Protein AF-A0A139Y5Q9-F1 (afdb_monomer)

Radius of gyration: 23.61 Å; Cα contacts (8 Å, |Δi|>4): 437; chains: 1; bounding box: 51×37×81 Å

Solvent-accessible surface area (backbone atoms only — not comparable to full-atom values): 18129 Å² total; per-residue (Å²): 134,84,66,43,68,59,73,48,69,38,51,75,68,37,42,51,51,39,52,49,33,35,55,44,42,76,74,50,91,56,62,68,46,56,50,72,44,36,70,35,77,75,49,40,29,77,85,73,24,42,32,35,40,36,43,50,42,79,52,89,61,48,69,70,59,48,51,52,50,47,18,45,47,51,35,60,50,55,77,38,37,92,43,50,26,32,41,33,42,38,35,37,91,53,80,44,63,74,80,42,47,66,56,56,49,50,54,60,58,28,44,48,40,58,41,60,66,19,50,62,38,37,36,34,34,63,67,45,74,68,57,48,50,49,57,54,66,54,45,65,54,43,23,75,75,54,57,72,24,56,40,83,42,93,51,71,66,65,58,37,70,41,39,74,52,58,54,68,66,50,43,26,68,43,53,55,33,53,53,32,52,51,34,35,74,78,39,71,89,72,36,72,42,61,59,45,46,53,62,61,58,47,40,61,45,28,39,14,69,50,46,80,90,45,68,38,41,40,54,69,61,51,49,51,51,55,55,50,65,29,80,86,44,58,72,42,80,63,54,92,74,48,73,48,57,69,68,55,34,53,52,52,49,50,27,56,42,58,44,45,78,78,55,80,72,80,50,56,32,28,48,48,44,50,59,50,36,54,51,74,43,29,89,55,51,87,69,41,86,60,41,63,60,56,58,50,58,53,48,71,87,47,101,65,60,58,67,66,63,50,50,51,51,51,51,54,47,50,70,72,44,49,77,29,46,42,59,70,72,106

Secondary structure (DSSP, 8-state):
-----TTSPPPHHHHHHHHHHHHHHTTS--HHHHHHTSEEEEEEBTTS-EEEEEEGGG----HHHHHHHHHHHHHHHHTTTTS-EEEEEE-TT---TTTTHHHHHHHHHHS-HHHHHHEEEEEEES--HHHHHHHHHGGGTS-HHHHTTEEE-S-HHHHHTTBSS-HHHHHTTS-HHHHHHHHHHHSTT-S--SSSS-HHHHHHHS--SSSTT-SSS-HHHHHHHHHHHSHHHHTSTTGGG----HHHHHHHHHHHHHT-TT-----HHHHHHHHHHHHHT-SS-TT-TTHHHHHHHHHTT-SS--HHHHHHHHHHHHHHS-HHHHHHH-

Foldseek 3Di:
DDADPLLPFFPPVLLVVLVVLLVVLVVDDPVLCLLQCQKDWLAAFPVRATEIEGEQLLDPLPPVSVSSVLSVVSNVLVVQLPAAHEYEYLCQPPDNLLVCLVVVLSSSSSDGSSSVVSYQAYEYAPDDPVNVVSVVVSVSHPDPVHVVRYHYDPAPVVVLNGHPDHSQSSQQRDALLSQQSRCCVVPNPPGDFLFQDDQQVVLSGYHQCSDPPTHRGDSVLVVLVCLCPDPVNVPDPPQLVAADDPVLLCQQRVCRRNVNSPRDSPPSRNSNVVNVSSQVSYPAGLLGPCLVVQVVVQVVPDPDGDPVSVVVSVVVSLVPHDPNSVSSVD

Nearest PDB structures (foldseek):
  2e2x-assembly1_A  TM=7.747E-01  e=1.352E-04  Homo sapiens
  3p7z-assembly1_B  TM=7.089E-01  e=4.016E-05  Homo sapiens
  2d4q-assembly1_B  TM=7.597E-01  e=2.984E-04  Homo sapiens
  7pgu-assembly1_N  TM=7.139E-01  e=4.799E-04  Homo sapiens
  8e20-assembly1_B  TM=7.847E-01  e=1.379E-03  Homo sapiens

Organism: NCBI:txid1074872

pLDDT: mean 89.77, std 8.18, range [41.34, 98.0]

InterPro domains:
  IPR000198 Rho GTPase-activating protein domain [PS50238] (197-330)
  IPR001251 CRAL-TRIO lipid binding domain [PF13716] (49-183)
  IPR008936 Rho GTPase activation protein [G3DSA:1.10.555.10] (190-330)
  IPR008936 Rho GTPase activation protein [SSF48350] (196-324)
  IPR036865 CRAL-TRIO lipid binding domain superfamily [G3DSA:3.40.525.10] (27-166)
  IPR036865 CRAL-TRIO lipid binding domain superfamily [SSF52087] (84-160)

Structure (mmCIF, N/CA/C/O backbone):
data_AF-A0A139Y5Q9-F1
#
_entry.id   AF-A0A139Y5Q9-F1
#
loop_
_atom_site.group_PDB
_atom_site.id
_atom_site.type_symbol
_atom_site.label_atom_id
_atom_site.label_alt_id
_atom_site.label_comp_id
_atom_site.label_asym_id
_atom_site.label_entity_id
_atom_site.label_seq_id
_atom_site.pdbx_PDB_ins_code
_atom_site.Cartn_x
_atom_site.Cartn_y
_atom_site.Cartn_z
_atom_site.occupancy
_atom_site.B_iso_or_equiv
_atom_site.auth_seq_id
_atom_site.auth_comp_id
_atom_site.auth_asym_id
_atom_site.auth_atom_id
_atom_site.pdbx_PDB_model_num
ATOM 1 N N . MET A 1 1 ? -8.839 10.876 37.723 1.00 43.31 1 MET A N 1
ATOM 2 C CA . MET A 1 1 ? -9.521 11.344 36.499 1.00 43.31 1 MET A CA 1
ATOM 3 C C . MET A 1 1 ? -10.704 10.423 36.273 1.00 43.31 1 MET A C 1
ATOM 5 O O . MET A 1 1 ? -10.523 9.221 36.390 1.00 43.31 1 MET A O 1
ATOM 9 N N . SER A 1 2 ? -11.902 10.974 36.080 1.00 41.34 2 SER A N 1
ATOM 10 C CA . SER A 1 2 ? -13.097 10.194 35.740 1.00 41.34 2 SER A CA 1
ATOM 11 C C . SER A 1 2 ? -12.992 9.809 34.269 1.00 41.34 2 SER A C 1
ATOM 13 O O . SER A 1 2 ? -12.971 10.708 33.433 1.00 41.34 2 SER A O 1
ATOM 15 N N . TYR A 1 3 ? -12.880 8.521 33.952 1.00 48.75 3 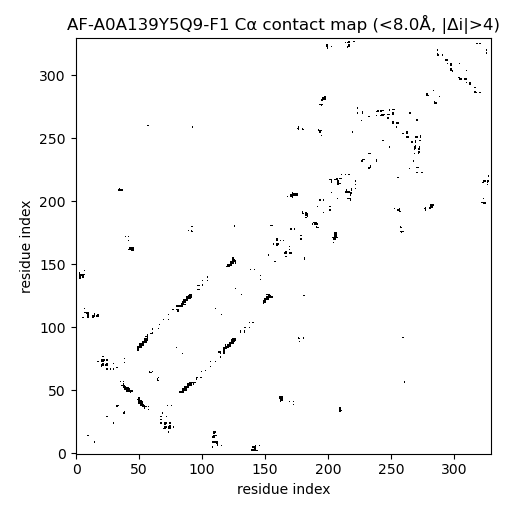TYR A N 1
ATOM 16 C CA . TYR A 1 3 ? -13.011 8.054 32.571 1.00 48.75 3 TYR A CA 1
ATOM 17 C C . TYR A 1 3 ? -14.452 8.317 32.108 1.00 48.75 3 TYR A C 1
ATOM 19 O O . TYR A 1 3 ? -15.387 8.078 32.875 1.00 48.75 3 TYR A O 1
ATOM 27 N N . MET A 1 4 ? -14.649 8.836 30.892 1.00 55.31 4 MET A N 1
ATOM 28 C CA . MET A 1 4 ? -15.962 8.733 30.243 1.00 55.31 4 MET A CA 1
ATOM 29 C C . MET A 1 4 ? -16.227 7.245 30.004 1.00 55.31 4 MET A C 1
ATOM 31 O O . MET A 1 4 ? -15.353 6.554 29.474 1.00 55.31 4 MET A O 1
ATOM 35 N N . ASP A 1 5 ? -17.400 6.738 30.389 1.00 63.19 5 ASP A N 1
ATOM 36 C CA . ASP A 1 5 ? -17.800 5.373 30.039 1.00 63.19 5 ASP A CA 1
ATOM 37 C C . ASP A 1 5 ? -18.181 5.337 28.554 1.00 63.19 5 ASP A C 1
ATOM 39 O O . ASP A 1 5 ? -19.343 5.307 28.177 1.00 63.19 5 ASP A O 1
ATOM 43 N N . SER A 1 6 ? -17.186 5.421 27.671 1.00 61.28 6 SER A N 1
ATOM 44 C CA . SER A 1 6 ? -17.397 5.438 26.219 1.00 61.28 6 SER A CA 1
ATOM 45 C C . SER A 1 6 ? -17.849 4.095 25.643 1.00 61.28 6 SER A C 1
ATOM 47 O O . SER A 1 6 ? -18.077 4.002 24.432 1.00 61.28 6 SER A O 1
ATOM 49 N N . ASP A 1 7 ? -17.998 3.076 26.496 1.00 64.56 7 ASP A N 1
ATOM 50 C CA . ASP A 1 7 ? -18.698 1.832 26.181 1.00 64.56 7 ASP A CA 1
ATOM 51 C C . ASP A 1 7 ? -20.226 1.972 26.350 1.00 64.56 7 ASP A C 1
ATOM 53 O O . ASP A 1 7 ? -20.958 1.084 25.894 1.00 64.56 7 ASP A O 1
ATOM 57 N N . GLU A 1 8 ? -20.718 3.062 26.963 1.00 72.75 8 GLU A N 1
ATOM 58 C CA . GLU A 1 8 ? -22.132 3.442 26.904 1.00 72.75 8 GLU A CA 1
ATOM 59 C C . GLU A 1 8 ? -22.569 3.651 25.450 1.00 72.75 8 GLU A C 1
ATOM 61 O O . GLU A 1 8 ? -21.775 3.964 24.551 1.00 72.75 8 GLU A O 1
ATOM 66 N N . GLU A 1 9 ? -23.860 3.423 25.209 1.00 79.88 9 GLU A N 1
ATOM 67 C CA . GLU A 1 9 ? -24.441 3.650 23.894 1.00 79.88 9 GLU A CA 1
ATOM 68 C C . GLU A 1 9 ? -24.220 5.108 23.487 1.00 79.88 9 GLU A C 1
ATOM 70 O O . GLU A 1 9 ? -24.418 6.027 24.287 1.00 79.88 9 GLU A O 1
ATOM 75 N N . ALA A 1 10 ? -23.795 5.318 22.241 1.00 80.31 10 ALA A N 1
ATOM 76 C CA . ALA A 1 10 ? -23.642 6.666 21.722 1.00 80.31 10 ALA A CA 1
ATOM 77 C C . ALA A 1 10 ? -24.991 7.406 21.810 1.00 80.31 10 ALA A C 1
ATOM 79 O O . ALA A 1 10 ? -26.058 6.797 21.690 1.00 80.31 10 ALA A O 1
ATOM 80 N N . SER A 1 11 ? -24.957 8.724 22.038 1.00 85.25 11 SER A N 1
ATOM 81 C CA . SER A 1 11 ? -26.185 9.516 22.124 1.00 85.25 11 SER A CA 1
ATOM 82 C C . SER A 1 11 ? -27.009 9.372 20.837 1.00 85.25 11 SER A C 1
ATOM 84 O O . SER A 1 11 ? -26.436 9.119 19.771 1.00 85.25 11 SER A O 1
ATOM 86 N N . PRO A 1 12 ? -28.340 9.559 20.890 1.00 87.00 12 PRO A N 1
ATOM 87 C CA . PRO A 1 12 ? -29.180 9.483 19.698 1.00 87.00 12 PRO A CA 1
ATOM 88 C C . PRO A 1 12 ? -28.676 10.376 18.556 1.00 87.00 12 PRO A C 1
ATOM 90 O O . PRO A 1 12 ? -28.701 9.966 17.397 1.00 87.00 12 PRO A O 1
ATOM 93 N N . GLU A 1 13 ? -28.153 11.563 18.877 1.00 88.50 13 GLU A N 1
ATOM 94 C CA . GLU A 1 13 ? -27.558 12.474 17.898 1.00 88.50 13 GLU A CA 1
ATOM 95 C C . GLU A 1 13 ? -26.283 11.894 17.272 1.00 88.50 13 GLU A C 1
ATOM 97 O O . GLU A 1 13 ? -26.118 11.958 16.054 1.00 88.50 13 GLU A O 1
ATOM 102 N N . MET A 1 14 ? -25.396 11.293 18.074 1.00 87.94 14 MET A N 1
ATOM 103 C CA . MET A 1 14 ? -24.167 10.660 17.580 1.00 87.94 14 MET A CA 1
ATOM 104 C C . MET A 1 14 ? -24.462 9.420 16.729 1.00 87.94 14 MET A C 1
ATOM 106 O O . MET A 1 14 ? -23.829 9.231 15.694 1.00 87.94 14 MET A O 1
ATOM 110 N N . LEU A 1 15 ? -25.458 8.613 17.103 1.00 88.88 15 LEU A N 1
ATOM 111 C CA . LEU A 1 15 ? -25.911 7.476 16.294 1.00 88.88 15 LEU A CA 1
ATOM 112 C C . LEU A 1 15 ? -26.520 7.929 14.965 1.00 88.88 15 LEU A C 1
ATOM 114 O O . LEU A 1 15 ? -26.279 7.310 13.929 1.00 88.88 15 LEU A O 1
ATOM 118 N N . GLN A 1 16 ? -27.275 9.030 14.969 1.00 90.44 16 GLN A N 1
ATOM 119 C CA . GLN A 1 16 ? -27.801 9.618 13.741 1.00 90.44 16 GLN A CA 1
ATOM 120 C C . GLN A 1 16 ? -26.671 10.137 12.840 1.00 90.44 16 GLN A C 1
ATOM 122 O O . GLN A 1 16 ? -26.716 9.938 11.626 1.00 90.44 16 GLN A O 1
ATOM 127 N N . GLN A 1 17 ? -25.647 10.773 13.416 1.00 89.69 17 GLN A N 1
ATOM 128 C CA . GLN A 1 17 ? -24.451 11.198 12.681 1.00 89.69 17 GLN A CA 1
ATOM 129 C C . GLN A 1 17 ? -23.679 10.005 12.112 1.00 89.69 17 GLN A C 1
ATOM 131 O O . GLN A 1 17 ? -23.302 10.038 10.943 1.00 89.69 17 GLN A O 1
ATOM 136 N N . TYR A 1 18 ? -23.510 8.937 12.892 1.00 93.06 18 TYR A N 1
ATOM 137 C CA . TYR A 1 18 ? -22.888 7.692 12.450 1.00 93.06 18 TYR A CA 1
ATOM 138 C C . TYR A 1 18 ? -23.633 7.071 11.263 1.00 93.06 18 TYR A C 1
ATOM 140 O O . TYR A 1 18 ? -23.026 6.807 10.228 1.00 93.06 18 TYR A O 1
ATOM 148 N N . MET A 1 19 ? -24.955 6.904 11.363 1.00 94.12 19 MET A N 1
ATOM 149 C CA . MET A 1 19 ? -25.778 6.394 10.259 1.00 94.12 19 MET A CA 1
ATOM 150 C C . MET A 1 19 ? -25.683 7.281 9.020 1.00 94.12 19 MET A C 1
ATOM 152 O O . MET A 1 19 ? -25.500 6.779 7.914 1.00 94.12 19 MET A O 1
ATOM 156 N N . LYS A 1 20 ? -25.719 8.605 9.198 1.00 93.12 20 LYS A N 1
ATOM 157 C CA . LYS A 1 20 ? -25.534 9.551 8.096 1.00 93.12 20 LYS A CA 1
ATOM 158 C C . LYS A 1 20 ? -24.166 9.383 7.430 1.00 93.12 20 LYS A C 1
ATOM 160 O O . LYS A 1 20 ? -24.108 9.402 6.207 1.00 93.12 20 LYS A O 1
ATOM 165 N N . ALA A 1 21 ? -23.089 9.208 8.194 1.00 91.94 21 ALA A N 1
ATOM 166 C CA . ALA A 1 21 ? -21.749 8.971 7.654 1.00 91.94 21 ALA A CA 1
ATOM 167 C C . ALA A 1 21 ? -21.677 7.660 6.852 1.00 91.94 21 ALA A C 1
ATOM 169 O O . ALA A 1 21 ? -21.138 7.642 5.746 1.00 91.94 21 ALA A O 1
ATOM 170 N N . VAL A 1 22 ? -22.286 6.582 7.359 1.00 94.31 22 VAL A N 1
ATOM 171 C CA . VAL A 1 22 ? -22.382 5.294 6.648 1.00 94.31 22 VAL A CA 1
ATOM 172 C C . VAL A 1 22 ? -23.173 5.436 5.341 1.00 94.31 22 VAL A C 1
ATOM 174 O O . VAL A 1 22 ? -22.767 4.894 4.315 1.00 94.31 22 VAL A O 1
ATOM 177 N N . GLU A 1 23 ? -24.275 6.190 5.339 1.00 94.00 23 GLU A N 1
ATOM 178 C CA . GLU A 1 23 ? -25.046 6.481 4.124 1.00 94.00 23 GLU A CA 1
ATOM 179 C C . GLU A 1 23 ? -24.293 7.385 3.138 1.00 94.00 23 GLU A C 1
ATOM 181 O O . GLU A 1 23 ? -24.424 7.211 1.925 1.00 94.00 23 GLU A O 1
ATOM 186 N N . MET A 1 24 ? -23.522 8.361 3.629 1.00 92.62 24 MET A N 1
ATOM 187 C CA . MET A 1 24 ? -22.692 9.225 2.782 1.00 92.62 24 MET A CA 1
ATOM 188 C C . MET A 1 24 ? -21.622 8.414 2.063 1.00 92.62 24 MET A C 1
ATOM 190 O O . MET A 1 24 ? -21.448 8.591 0.860 1.00 92.62 24 MET A O 1
ATOM 194 N N . ALA A 1 25 ? -21.008 7.443 2.741 1.00 92.50 25 ALA A N 1
ATOM 195 C CA . ALA A 1 25 ? -20.020 6.570 2.120 1.00 92.50 25 ALA A CA 1
ATOM 196 C C . ALA A 1 25 ? -20.566 5.763 0.925 1.00 92.50 25 ALA A C 1
ATOM 198 O O . ALA A 1 25 ? -19.806 5.360 0.054 1.00 92.50 25 ALA A O 1
ATOM 199 N N . GLN A 1 26 ? -21.881 5.528 0.856 1.00 89.19 26 GLN A N 1
ATOM 200 C CA . GLN A 1 26 ? -22.516 4.855 -0.286 1.00 89.19 26 GLN A CA 1
ATOM 201 C C . GLN A 1 26 ? -22.776 5.792 -1.475 1.00 89.19 26 GLN A C 1
ATOM 203 O O . GLN A 1 26 ? -23.057 5.324 -2.577 1.00 89.19 26 GLN A O 1
ATOM 208 N N . LYS A 1 27 ? -22.752 7.108 -1.245 1.00 90.06 27 LYS A N 1
ATOM 209 C CA . LYS A 1 27 ? -23.039 8.150 -2.243 1.00 90.06 27 LYS A CA 1
ATOM 210 C C . LYS A 1 27 ? -21.769 8.815 -2.767 1.00 90.06 27 LYS A C 1
ATOM 212 O O . LYS A 1 27 ? -21.780 9.338 -3.878 1.00 90.06 27 LYS A O 1
ATOM 217 N N . GLU A 1 28 ? -20.723 8.847 -1.951 1.00 91.69 28 GLU A N 1
ATOM 218 C CA . GLU A 1 28 ? -19.423 9.413 -2.290 1.00 91.69 28 GLU A CA 1
ATOM 219 C C . GLU A 1 28 ? -18.644 8.493 -3.237 1.00 91.69 28 GLU A C 1
ATOM 221 O O . GLU A 1 28 ? -18.742 7.268 -3.172 1.00 91.69 28 GLU A O 1
ATOM 226 N N . ASP A 1 29 ? -17.838 9.094 -4.113 1.00 91.25 29 ASP A N 1
ATOM 227 C CA . ASP A 1 29 ? -16.825 8.348 -4.854 1.00 91.25 29 ASP A CA 1
ATOM 228 C C . ASP A 1 29 ? -15.626 8.091 -3.934 1.00 91.25 29 ASP A C 1
ATOM 230 O O . ASP A 1 29 ? -14.870 9.005 -3.599 1.00 91.25 29 ASP A O 1
ATOM 234 N N . LEU A 1 30 ? -15.490 6.836 -3.507 1.00 91.81 30 LEU A N 1
ATOM 235 C CA . LEU A 1 30 ? -14.432 6.356 -2.616 1.00 91.81 30 LEU A CA 1
ATOM 236 C C . LEU A 1 30 ? -13.479 5.389 -3.334 1.00 91.81 30 LEU A C 1
ATOM 238 O O . LEU A 1 30 ? -12.681 4.705 -2.692 1.00 91.81 30 LEU A O 1
ATOM 242 N N . SER A 1 31 ? -13.540 5.345 -4.671 1.00 89.81 31 SER A N 1
ATOM 243 C CA . SER A 1 31 ? -12.739 4.438 -5.499 1.00 89.81 31 SER A CA 1
ATOM 244 C C . SER A 1 31 ? -11.235 4.625 -5.302 1.00 89.81 31 SER A C 1
ATOM 246 O O . SER A 1 31 ? -10.489 3.651 -5.361 1.00 89.81 31 SER A O 1
ATOM 248 N N . ALA A 1 32 ? -10.785 5.843 -4.988 1.00 90.12 32 ALA A N 1
ATOM 249 C CA . ALA A 1 32 ? -9.390 6.123 -4.659 1.00 90.12 32 ALA A CA 1
ATOM 250 C C . ALA A 1 32 ? -8.916 5.346 -3.417 1.00 90.12 32 ALA A C 1
ATOM 252 O O . ALA A 1 32 ? -7.822 4.785 -3.432 1.00 90.12 32 ALA A O 1
ATOM 253 N N . PHE A 1 33 ? -9.747 5.245 -2.372 1.00 93.56 33 PHE A N 1
ATOM 254 C CA . PHE A 1 33 ? -9.416 4.492 -1.159 1.00 93.56 33 PHE A CA 1
ATOM 255 C C . PHE A 1 33 ? -9.397 2.983 -1.401 1.00 93.56 33 PHE A C 1
ATOM 257 O O . PHE A 1 33 ? -8.545 2.288 -0.845 1.00 93.56 33 PHE A O 1
ATOM 264 N N . ASP A 1 34 ? -10.291 2.476 -2.253 1.00 90.12 34 ASP A N 1
ATOM 265 C CA . ASP A 1 34 ? -10.252 1.076 -2.680 1.00 90.12 34 ASP A CA 1
ATOM 266 C C . ASP A 1 34 ? -9.004 0.795 -3.545 1.00 90.12 34 ASP A C 1
ATOM 268 O O . ASP A 1 34 ? -8.325 -0.203 -3.308 1.00 90.12 34 ASP A O 1
ATOM 272 N N . ARG A 1 35 ? -8.644 1.700 -4.473 1.00 87.88 35 ARG A N 1
ATOM 273 C CA . ARG A 1 35 ? -7.472 1.586 -5.372 1.00 87.88 35 ARG A CA 1
ATOM 274 C C . ARG A 1 35 ? -6.146 1.519 -4.622 1.00 87.88 35 ARG A C 1
ATOM 276 O O . ARG A 1 35 ? -5.255 0.800 -5.052 1.00 87.88 35 ARG A O 1
ATOM 283 N N . VAL A 1 36 ? -5.995 2.258 -3.525 1.00 88.75 36 VAL A N 1
ATOM 284 C CA . VAL A 1 36 ? -4.779 2.196 -2.688 1.00 88.75 36 VAL A CA 1
ATOM 285 C C . VAL A 1 36 ? -4.865 1.114 -1.609 1.00 88.75 36 VAL A C 1
ATOM 287 O O . VAL A 1 36 ? -3.880 0.818 -0.939 1.00 88.75 36 VAL A O 1
ATOM 290 N N . GLY A 1 37 ? -6.040 0.507 -1.423 1.00 91.25 37 GLY A N 1
ATOM 291 C CA . GLY A 1 37 ? -6.280 -0.447 -0.350 1.00 91.25 37 GLY A CA 1
ATOM 292 C C . GLY A 1 37 ? -6.155 0.192 1.034 1.00 91.25 37 GLY A C 1
ATOM 293 O O . GLY A 1 37 ? -5.502 -0.377 1.905 1.00 91.25 37 GLY A O 1
ATOM 294 N N . LEU A 1 38 ? -6.778 1.358 1.250 1.00 94.31 38 LEU A N 1
ATOM 295 C CA . LEU A 1 38 ? -6.743 2.076 2.533 1.00 94.31 38 LEU A CA 1
ATOM 296 C C . LEU A 1 38 ? -7.169 1.180 3.704 1.00 94.31 38 LEU A C 1
ATOM 298 O O . LEU A 1 38 ? -6.536 1.205 4.759 1.00 94.31 38 LEU A O 1
ATOM 302 N N . ILE A 1 39 ? -8.234 0.391 3.508 1.00 95.38 39 ILE A N 1
ATOM 303 C CA . ILE A 1 39 ? -8.697 -0.630 4.453 1.00 95.38 39 ILE A CA 1
ATOM 304 C C . ILE A 1 39 ? -8.779 -1.973 3.730 1.00 95.38 39 ILE A C 1
ATOM 306 O O . ILE A 1 39 ? -9.593 -2.141 2.820 1.00 95.38 39 ILE A O 1
ATOM 310 N N . ARG A 1 40 ? -7.982 -2.957 4.158 1.00 93.31 40 ARG A N 1
ATOM 311 C CA . ARG A 1 40 ? -7.965 -4.309 3.572 1.00 93.31 40 ARG A CA 1
ATOM 312 C C . ARG A 1 40 ? -8.304 -5.375 4.597 1.00 93.31 40 ARG A C 1
ATOM 314 O O . ARG A 1 40 ? -7.849 -5.314 5.735 1.00 93.31 40 ARG A O 1
ATOM 321 N N . SER A 1 41 ? -9.035 -6.398 4.165 1.00 94.50 41 SER A N 1
ATOM 322 C CA . SER A 1 41 ? -9.119 -7.650 4.917 1.00 94.50 41 SER A CA 1
ATOM 323 C C . SER A 1 41 ? -7.839 -8.456 4.713 1.00 94.50 41 SER A C 1
ATOM 325 O O . SER A 1 41 ? -7.417 -8.715 3.584 1.00 94.50 41 SER A O 1
ATOM 327 N N . LEU A 1 42 ? -7.236 -8.888 5.817 1.00 95.62 42 LEU A N 1
ATOM 328 C CA . LEU A 1 42 ? -6.141 -9.850 5.810 1.00 95.62 42 LEU A CA 1
ATOM 329 C C . LEU A 1 42 ? -6.652 -11.293 5.923 1.00 95.62 42 LEU A C 1
ATOM 331 O O . LEU A 1 42 ? -5.864 -12.228 5.807 1.00 95.62 42 LEU A O 1
ATOM 335 N N . GLY A 1 43 ? -7.962 -11.498 6.079 1.00 95.56 43 GLY A N 1
ATOM 336 C CA . GLY A 1 43 ? -8.584 -12.768 6.439 1.00 95.56 43 GLY A CA 1
ATOM 337 C C . GLY A 1 43 ? -8.724 -12.917 7.953 1.00 95.56 43 GLY A C 1
ATOM 338 O O . GLY A 1 43 ? -8.848 -11.933 8.679 1.00 95.56 43 GLY A O 1
ATOM 339 N N . LYS A 1 44 ? -8.705 -14.158 8.446 1.00 97.38 44 LYS A N 1
ATOM 340 C CA . LYS A 1 44 ? -8.961 -14.450 9.861 1.00 97.38 44 LYS A CA 1
ATOM 341 C C . LYS A 1 44 ? -7.690 -14.681 10.670 1.00 97.38 44 LYS A C 1
ATOM 343 O O . LYS A 1 44 ? -6.728 -15.261 10.168 1.00 97.38 44 LYS A O 1
ATOM 348 N N . ASN A 1 45 ? -7.710 -14.299 11.945 1.00 97.12 45 ASN A N 1
ATOM 349 C CA . ASN A 1 45 ? -6.687 -14.682 12.921 1.00 97.12 45 ASN A CA 1
ATOM 350 C C . ASN A 1 45 ? -6.982 -16.046 13.561 1.00 97.12 45 ASN A C 1
ATOM 352 O O . ASN A 1 45 ? -8.064 -16.602 13.389 1.00 97.12 45 ASN A O 1
ATOM 356 N N . LYS A 1 46 ? -6.038 -16.599 14.326 1.00 96.44 46 LYS A N 1
ATOM 357 C CA . LYS A 1 46 ? -6.164 -17.896 15.022 1.00 96.44 46 LYS A CA 1
ATOM 358 C C . LYS A 1 46 ? -7.385 -18.004 15.947 1.00 96.44 46 LYS A C 1
ATOM 360 O O . LYS A 1 46 ? -7.875 -19.109 16.151 1.00 96.44 46 LYS A O 1
ATOM 365 N N . ASP A 1 47 ? -7.927 -16.878 16.408 1.00 96.75 47 ASP A N 1
ATOM 366 C CA . ASP A 1 47 ? -9.154 -16.804 17.212 1.00 96.75 47 ASP A CA 1
ATOM 367 C C . ASP A 1 47 ? -10.439 -16.731 16.355 1.00 96.75 47 ASP A C 1
ATOM 369 O O . ASP A 1 47 ? -11.530 -16.490 16.874 1.00 96.75 47 ASP A O 1
ATOM 373 N N . ASN A 1 48 ? -10.324 -16.940 15.037 1.00 96.81 48 ASN A N 1
ATOM 374 C CA . ASN A 1 48 ? -11.403 -16.892 14.042 1.00 96.81 48 ASN A CA 1
ATOM 375 C C . ASN A 1 48 ? -12.092 -15.515 13.950 1.00 96.81 48 ASN A C 1
ATOM 377 O O . ASN A 1 48 ? -13.271 -15.422 13.605 1.00 96.81 48 ASN A O 1
ATOM 381 N N . GLN A 1 49 ? -11.347 -14.451 14.252 1.00 97.56 49 GLN A N 1
ATOM 382 C CA . GLN A 1 49 ? -11.776 -13.058 14.144 1.00 97.56 49 GLN A CA 1
ATOM 383 C C . GLN A 1 49 ? -11.301 -12.493 12.807 1.00 97.56 49 GLN A C 1
ATOM 385 O O . GLN A 1 49 ? -10.183 -12.789 12.379 1.00 97.56 49 GLN A O 1
ATOM 390 N N . GLU A 1 50 ? -12.129 -11.674 12.166 1.00 97.88 50 GLU A N 1
ATOM 391 C CA . GLU A 1 50 ? -11.740 -10.966 10.943 1.00 97.88 50 GLU A CA 1
ATOM 392 C C . GLU A 1 50 ? -10.641 -9.940 11.255 1.00 97.88 50 GLU A C 1
ATOM 394 O O . GLU A 1 50 ? -10.719 -9.242 12.265 1.00 97.88 50 GLU A O 1
ATOM 399 N N . VAL A 1 51 ? -9.614 -9.840 10.415 1.00 98.00 51 VAL A N 1
ATOM 400 C CA . VAL A 1 51 ? -8.496 -8.908 10.606 1.00 98.00 51 VAL A CA 1
ATOM 401 C C . VAL A 1 51 ? -8.507 -7.869 9.499 1.00 98.00 51 VAL A C 1
ATOM 403 O O . VAL A 1 51 ? -8.351 -8.207 8.327 1.00 98.00 51 VAL A O 1
ATOM 406 N N . LEU A 1 52 ? -8.652 -6.601 9.877 1.00 97.88 52 LEU A N 1
ATOM 407 C CA . LEU A 1 52 ? -8.610 -5.475 8.951 1.00 97.88 52 LEU A CA 1
ATOM 408 C C . LEU A 1 52 ? -7.335 -4.658 9.168 1.00 97.88 52 LEU A C 1
ATOM 410 O O . LEU A 1 52 ? -7.028 -4.268 10.294 1.00 97.88 52 LEU A O 1
ATOM 414 N N . LEU A 1 53 ? -6.615 -4.372 8.089 1.00 97.31 53 LEU A N 1
ATOM 415 C CA . LEU A 1 53 ? -5.485 -3.449 8.056 1.00 97.31 53 LEU A CA 1
ATOM 416 C C . LEU A 1 53 ? -5.961 -2.083 7.569 1.00 97.31 53 LEU A C 1
ATOM 418 O O . LEU A 1 53 ? -6.570 -2.006 6.507 1.00 97.31 53 LEU A O 1
ATOM 422 N N . ILE A 1 54 ? -5.652 -1.032 8.327 1.00 96.31 54 ILE A N 1
ATOM 423 C CA . ILE A 1 54 ? -5.813 0.369 7.933 1.00 96.31 54 ILE A CA 1
ATOM 424 C C . ILE A 1 54 ? -4.421 0.975 7.759 1.00 96.31 54 ILE A C 1
ATOM 426 O O . ILE A 1 54 ? -3.642 1.000 8.717 1.00 96.31 54 ILE A O 1
ATOM 430 N N . THR A 1 55 ? -4.106 1.461 6.560 1.00 95.19 55 THR A N 1
ATOM 431 C CA . THR A 1 55 ? -2.779 2.004 6.224 1.00 95.19 55 THR A CA 1
ATOM 432 C C . THR A 1 55 ? -2.837 3.521 6.082 1.00 95.19 55 THR A C 1
ATOM 434 O O . THR A 1 55 ? -3.292 4.052 5.074 1.00 95.19 55 THR A O 1
ATOM 437 N N . PHE A 1 56 ? -2.368 4.232 7.108 1.00 93.19 56 PHE A N 1
ATOM 438 C CA . PHE A 1 56 ? -2.603 5.670 7.249 1.00 93.19 56 PHE A CA 1
ATOM 439 C C . PHE A 1 56 ? -1.729 6.565 6.358 1.00 93.19 56 PHE A C 1
ATOM 441 O O . PHE A 1 56 ? -2.135 7.691 6.079 1.00 93.19 56 PHE A O 1
ATOM 448 N N . CYS A 1 57 ? -0.580 6.094 5.858 1.00 93.31 57 CYS A N 1
ATOM 449 C CA . CYS A 1 57 ? 0.243 6.892 4.935 1.00 93.31 57 CYS A CA 1
ATOM 450 C C . CYS A 1 57 ? -0.454 7.227 3.620 1.00 93.31 57 CYS A C 1
ATOM 452 O O . CYS A 1 57 ? -0.039 8.168 2.960 1.00 93.31 57 CYS A O 1
ATOM 454 N N . PHE A 1 58 ? -1.506 6.502 3.238 1.00 93.12 58 PHE A N 1
ATOM 455 C CA . PHE A 1 58 ? -2.274 6.809 2.031 1.00 93.12 58 PHE A CA 1
ATOM 456 C C . PHE A 1 58 ? -3.190 8.028 2.168 1.00 93.12 58 PHE A C 1
ATOM 458 O O . PHE A 1 58 ? -3.865 8.380 1.209 1.00 93.12 58 PHE A O 1
ATOM 465 N N . LEU A 1 59 ? -3.223 8.660 3.342 1.00 93.38 59 LEU A N 1
ATOM 466 C CA . LEU A 1 59 ? -3.950 9.900 3.588 1.00 93.38 59 LEU A CA 1
ATOM 467 C C . LEU A 1 59 ? -2.946 11.038 3.765 1.00 93.38 59 LEU A C 1
ATOM 469 O O . LEU A 1 59 ? -1.958 10.894 4.486 1.00 93.38 59 LEU A O 1
ATOM 473 N N . SER A 1 60 ? -3.209 12.171 3.125 1.00 88.88 60 SER A N 1
ATOM 474 C CA . SER A 1 60 ? -2.397 13.392 3.194 1.00 88.88 60 SER A CA 1
ATOM 475 C C . SER A 1 60 ? -2.533 14.129 4.529 1.00 88.88 60 SER A C 1
ATOM 477 O O . SER A 1 60 ? -1.689 14.952 4.878 1.00 88.88 60 SER A O 1
ATOM 479 N N . GLY A 1 61 ? -3.609 13.851 5.270 1.00 86.25 61 GLY A N 1
ATOM 480 C CA . GLY A 1 61 ? -3.980 14.587 6.477 1.00 86.25 61 GLY A CA 1
ATOM 481 C C . GLY A 1 61 ? -4.854 15.817 6.210 1.00 86.25 61 GLY A C 1
ATOM 482 O O . GLY A 1 61 ? -5.241 16.498 7.160 1.00 86.25 61 GLY A O 1
ATOM 483 N N . ALA A 1 62 ? -5.199 16.107 4.949 1.00 89.94 62 ALA A N 1
ATOM 484 C CA . ALA A 1 62 ? -6.149 17.162 4.612 1.00 89.94 62 ALA A CA 1
ATOM 485 C C . ALA A 1 62 ? -7.528 16.878 5.233 1.00 89.94 62 ALA A C 1
ATOM 487 O O . ALA A 1 62 ? -8.031 15.757 5.175 1.00 89.94 62 ALA A O 1
ATOM 488 N N . ALA A 1 63 ? -8.149 17.893 5.838 1.00 87.88 63 ALA A N 1
ATOM 489 C CA . ALA A 1 63 ? -9.362 17.707 6.637 1.00 87.88 63 ALA A CA 1
ATOM 490 C C . ALA A 1 63 ? -10.534 17.094 5.846 1.00 87.88 63 ALA A C 1
ATOM 492 O O . ALA A 1 63 ? -11.246 16.244 6.373 1.00 87.88 63 ALA A O 1
ATOM 493 N N . ASP A 1 64 ? -10.713 17.495 4.586 1.00 89.81 64 ASP A N 1
ATOM 494 C CA . ASP A 1 64 ? -11.763 16.985 3.701 1.00 89.81 64 ASP A CA 1
ATOM 495 C C . ASP A 1 64 ? -11.508 15.536 3.263 1.00 89.81 64 ASP A C 1
ATOM 497 O O . ASP A 1 64 ? -12.439 14.733 3.188 1.00 89.81 64 ASP A O 1
ATOM 501 N N . GLU A 1 65 ? -10.249 15.175 3.011 1.00 91.75 65 GLU A N 1
ATOM 502 C CA . GLU A 1 65 ? -9.862 13.793 2.725 1.00 91.75 65 GLU A CA 1
ATOM 503 C C . GLU A 1 65 ? -10.066 12.902 3.953 1.00 91.75 65 GLU A C 1
ATOM 505 O O . GLU A 1 65 ? -10.632 11.814 3.842 1.00 91.75 65 GLU A O 1
ATOM 510 N N . LEU A 1 66 ? -9.658 13.373 5.132 1.00 91.69 66 LEU A N 1
ATOM 511 C CA . LEU A 1 66 ? -9.827 12.644 6.382 1.00 91.69 66 LEU A CA 1
ATOM 512 C C . LEU A 1 66 ? -11.308 12.441 6.744 1.00 91.69 66 LEU A C 1
ATOM 514 O O . LEU A 1 66 ? -11.665 11.373 7.239 1.00 91.69 66 LEU A O 1
ATOM 518 N N . GLU A 1 67 ? -12.182 13.415 6.472 1.00 90.06 67 GLU A N 1
ATOM 519 C CA . GLU A 1 67 ? -13.635 13.273 6.660 1.00 90.06 67 GLU A CA 1
ATOM 520 C C . GLU A 1 67 ? -14.213 12.168 5.759 1.00 90.06 67 GLU A C 1
ATOM 522 O O . GLU A 1 67 ? -14.924 11.281 6.241 1.00 90.06 67 GLU A O 1
ATOM 527 N N . LYS A 1 68 ? -13.832 12.134 4.476 1.00 92.81 68 LYS A N 1
ATOM 528 C CA . LYS A 1 68 ? -14.221 11.042 3.563 1.00 92.81 68 LYS A CA 1
ATOM 529 C C . LYS A 1 68 ? -13.647 9.697 4.001 1.00 92.81 68 LYS A C 1
ATOM 531 O O . LYS A 1 68 ? -14.341 8.681 3.963 1.00 92.81 68 LYS A O 1
ATOM 536 N N . ALA A 1 69 ? -12.389 9.669 4.445 1.00 93.31 69 ALA A N 1
ATOM 537 C CA . ALA A 1 69 ? -11.751 8.461 4.962 1.00 93.31 69 ALA A CA 1
ATOM 538 C C . ALA A 1 69 ? -12.462 7.949 6.225 1.00 93.31 69 ALA A C 1
ATOM 540 O O . ALA A 1 69 ? -12.610 6.738 6.404 1.00 93.31 69 ALA A O 1
ATOM 541 N N . MET A 1 70 ? -12.971 8.852 7.069 1.00 91.81 70 MET A N 1
ATOM 542 C CA . MET A 1 70 ? -13.841 8.508 8.192 1.00 91.81 70 MET A CA 1
ATOM 543 C C . MET A 1 70 ? -15.153 7.885 7.704 1.00 91.81 70 MET A C 1
ATOM 545 O O . MET A 1 70 ? -15.511 6.819 8.200 1.00 91.81 70 MET A O 1
ATOM 549 N N . HIS A 1 71 ? -15.860 8.488 6.740 1.00 92.75 71 HIS A N 1
ATOM 550 C CA . HIS A 1 71 ? -17.088 7.902 6.178 1.00 92.75 71 HIS A CA 1
ATOM 551 C C . HIS A 1 71 ? -16.832 6.484 5.646 1.00 92.75 71 HIS A C 1
ATOM 553 O O . HIS A 1 71 ? -17.528 5.536 6.024 1.00 92.75 71 HIS A O 1
ATOM 559 N N . TYR A 1 72 ? -15.775 6.325 4.845 1.00 94.69 72 TYR A N 1
ATOM 560 C CA . TYR A 1 72 ? -15.326 5.039 4.314 1.00 94.69 72 TYR A CA 1
ATOM 561 C C . TYR A 1 72 ? -15.043 4.025 5.432 1.00 94.69 72 TYR A C 1
ATOM 563 O O . TYR A 1 72 ? -15.563 2.906 5.416 1.00 94.69 72 TYR A O 1
ATOM 571 N N . GLY A 1 73 ? -14.265 4.423 6.441 1.00 94.38 73 GLY A N 1
ATOM 572 C CA . GLY A 1 73 ? -13.921 3.586 7.585 1.00 94.38 73 GLY A CA 1
ATOM 573 C C . GLY A 1 73 ? -15.142 3.152 8.385 1.00 94.38 73 GLY A C 1
ATOM 574 O O . GLY A 1 73 ? -15.313 1.961 8.641 1.00 94.38 73 GLY A O 1
ATOM 575 N N . LEU A 1 74 ? -16.037 4.081 8.724 1.00 93.81 74 LEU A N 1
ATOM 576 C CA . LEU A 1 74 ? -17.265 3.785 9.462 1.00 93.81 74 LEU A CA 1
ATOM 577 C C . LEU A 1 74 ? -18.170 2.816 8.697 1.00 93.81 74 LEU A C 1
ATOM 579 O O . LEU A 1 74 ? -18.715 1.902 9.315 1.00 93.81 74 LEU A O 1
ATOM 583 N N . ALA A 1 75 ? -18.281 2.948 7.372 1.00 94.25 75 ALA A N 1
ATOM 584 C CA . ALA A 1 75 ? -19.034 2.012 6.540 1.00 94.25 75 ALA A CA 1
ATOM 585 C C . ALA A 1 75 ? -18.411 0.604 6.520 1.00 94.25 75 ALA A C 1
ATOM 587 O O . ALA A 1 75 ? -19.129 -0.389 6.660 1.00 94.25 75 ALA A O 1
ATOM 588 N N . LYS A 1 76 ? -17.078 0.489 6.418 1.00 94.69 76 LYS A N 1
ATOM 589 C CA . LYS A 1 76 ? -16.382 -0.812 6.497 1.00 94.69 76 LYS A CA 1
ATOM 590 C C . LYS A 1 76 ? -16.535 -1.451 7.878 1.00 94.69 76 LYS A C 1
ATOM 592 O O . LYS A 1 76 ? -16.781 -2.651 7.965 1.00 94.69 76 LYS A O 1
ATOM 597 N N . LEU A 1 77 ? -16.438 -0.664 8.952 1.00 94.94 77 LEU A N 1
ATOM 598 C CA . LEU A 1 77 ? -16.659 -1.144 10.318 1.00 94.94 77 LEU A CA 1
ATOM 599 C C . LEU A 1 77 ? -18.116 -1.551 10.548 1.00 94.94 77 LEU A C 1
ATOM 601 O O . LEU A 1 77 ? -18.352 -2.564 11.199 1.00 94.94 77 LEU A O 1
ATOM 605 N N . HIS A 1 78 ? -19.082 -0.814 9.987 1.00 94.81 78 HIS A N 1
ATOM 606 C CA . HIS A 1 78 ? -20.509 -1.138 10.071 1.00 94.81 78 HIS A CA 1
ATOM 607 C C . HIS A 1 78 ? -20.798 -2.556 9.564 1.00 94.81 78 HIS A C 1
ATOM 609 O O . HIS A 1 78 ? -21.502 -3.322 10.216 1.00 94.81 78 HIS A O 1
ATOM 615 N N . ALA A 1 79 ? -20.162 -2.961 8.461 1.00 93.88 79 ALA A N 1
ATOM 616 C CA . ALA A 1 79 ? -20.288 -4.316 7.927 1.00 93.88 79 ALA A CA 1
ATOM 617 C C . ALA A 1 79 ? -19.802 -5.416 8.898 1.00 93.88 79 ALA A C 1
ATOM 619 O O . ALA A 1 79 ? -20.168 -6.580 8.738 1.00 93.88 79 ALA A O 1
ATOM 620 N N . MET A 1 80 ? -18.998 -5.069 9.910 1.00 94.88 80 MET A N 1
ATOM 621 C CA . MET A 1 80 ? -18.459 -5.995 10.910 1.00 94.88 80 MET A CA 1
ATOM 622 C C . MET A 1 80 ? -19.314 -6.097 12.182 1.00 94.88 80 MET A C 1
ATOM 624 O O . MET A 1 80 ? -18.935 -6.821 13.098 1.00 94.88 80 MET A O 1
ATOM 628 N N . GLU A 1 81 ? -20.460 -5.410 12.276 1.00 92.56 81 GLU A N 1
ATOM 629 C CA . GLU A 1 81 ? -21.271 -5.322 13.505 1.00 92.56 81 GLU A CA 1
ATOM 630 C C . GLU A 1 81 ? -21.537 -6.669 14.177 1.00 92.56 81 GLU A C 1
ATOM 632 O O . GLU A 1 81 ? -21.389 -6.806 15.392 1.00 92.56 81 GLU A O 1
ATOM 637 N N . ASN A 1 82 ? -21.870 -7.679 13.377 1.00 91.06 82 ASN A N 1
ATOM 638 C CA . ASN A 1 82 ? -22.317 -8.984 13.856 1.00 91.06 82 ASN A CA 1
ATOM 639 C C . ASN A 1 82 ? -21.205 -10.041 13.910 1.00 91.06 82 ASN A C 1
ATOM 641 O O . ASN A 1 82 ? -21.496 -11.220 14.118 1.00 91.06 82 ASN A O 1
ATOM 645 N N . GLN A 1 83 ? -19.939 -9.654 13.727 1.00 94.88 83 GLN A N 1
ATOM 646 C CA . GLN A 1 83 ? -18.817 -10.587 13.771 1.00 94.88 83 GLN A CA 1
ATOM 647 C C . GLN A 1 83 ? -17.620 -10.022 14.540 1.00 94.88 83 GLN A C 1
ATOM 649 O O . GLN A 1 83 ? -17.318 -8.838 14.441 1.00 94.88 83 GLN A O 1
ATOM 654 N N . PRO A 1 84 ? -16.906 -10.849 15.321 1.00 96.88 84 PRO A N 1
ATOM 655 C CA . PRO A 1 84 ? -15.737 -10.379 16.041 1.00 96.88 84 PRO A CA 1
ATOM 656 C C . PRO A 1 84 ? -14.609 -10.041 15.061 1.00 96.88 84 PRO A C 1
ATOM 658 O O . PRO A 1 84 ? -14.290 -10.834 14.173 1.00 96.88 84 PRO A O 1
ATOM 661 N N . PHE A 1 85 ? -13.981 -8.885 15.255 1.00 98.00 85 PHE A N 1
ATOM 66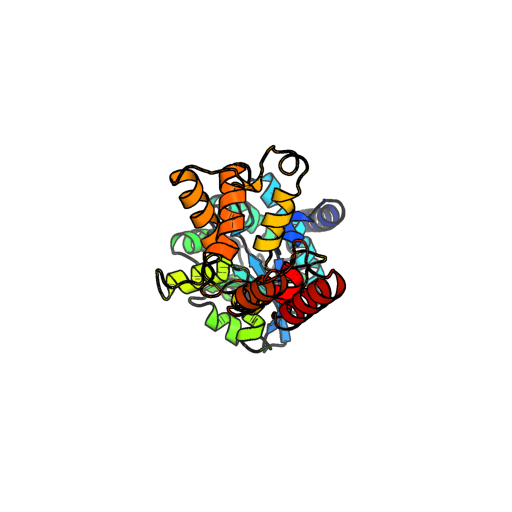2 C CA . PHE A 1 85 ? -12.912 -8.416 14.381 1.00 98.00 85 PHE A CA 1
ATOM 663 C C . PHE A 1 85 ? -11.791 -7.714 15.150 1.00 98.00 85 PHE A C 1
ATOM 665 O O . PHE A 1 85 ? -11.929 -7.342 16.320 1.00 98.00 85 PHE A O 1
ATOM 672 N N . VAL A 1 86 ? -10.665 -7.545 14.472 1.00 97.81 86 VAL A N 1
ATOM 673 C CA . VAL A 1 86 ? -9.450 -6.897 14.952 1.00 97.81 86 VAL A CA 1
ATOM 674 C C . VAL A 1 86 ? -8.996 -5.876 13.920 1.00 97.81 86 VAL A C 1
ATOM 676 O O . VAL A 1 86 ? -9.100 -6.112 12.717 1.00 97.81 86 VAL A O 1
ATOM 679 N N . LEU A 1 87 ? -8.465 -4.757 14.402 1.00 97.50 87 LEU A N 1
ATOM 680 C CA . LEU A 1 87 ? -7.858 -3.730 13.564 1.00 97.50 87 LEU A CA 1
ATOM 681 C C . LEU A 1 87 ? -6.340 -3.761 13.697 1.00 97.50 87 LEU A C 1
ATOM 683 O O . LEU A 1 87 ? -5.814 -3.969 14.789 1.00 97.50 87 LEU A O 1
ATOM 687 N N . ILE A 1 88 ? -5.647 -3.508 12.596 1.00 97.44 88 ILE A N 1
ATOM 688 C CA . ILE A 1 88 ? -4.230 -3.164 12.559 1.00 97.44 88 ILE A CA 1
ATOM 689 C C . ILE A 1 88 ? -4.133 -1.751 12.003 1.00 97.44 88 ILE A C 1
ATOM 691 O O . ILE A 1 88 ? -4.577 -1.488 10.889 1.00 97.44 88 ILE A O 1
ATOM 695 N N . PHE A 1 89 ? -3.549 -0.845 12.772 1.00 95.56 89 PHE A N 1
ATOM 696 C CA . PHE A 1 89 ? -3.205 0.499 12.337 1.00 95.56 89 PHE A CA 1
ATOM 697 C C . PHE A 1 89 ? -1.751 0.484 11.877 1.00 95.56 89 PHE A C 1
ATOM 699 O O . PHE A 1 89 ? -0.835 0.447 12.698 1.00 95.56 89 PHE A O 1
ATOM 706 N N . GLY A 1 90 ? -1.552 0.467 10.560 1.00 95.75 90 GLY A N 1
ATOM 707 C CA . GLY A 1 90 ? -0.248 0.636 9.933 1.00 95.75 90 GLY A CA 1
ATOM 708 C C . GLY A 1 90 ? 0.101 2.115 9.891 1.00 95.75 90 GLY A C 1
ATOM 709 O O . GLY A 1 90 ? -0.478 2.861 9.100 1.00 95.75 90 GLY A O 1
ATOM 710 N N . LEU A 1 91 ? 1.025 2.535 10.754 1.00 93.94 91 LEU A N 1
ATOM 711 C CA . LEU A 1 91 ? 1.452 3.931 10.865 1.00 93.94 91 LEU A CA 1
ATOM 712 C C . LEU A 1 91 ? 2.733 4.227 10.086 1.00 93.94 91 LEU A C 1
ATOM 714 O O . LEU A 1 91 ? 3.362 5.257 10.349 1.00 93.94 91 LEU A O 1
ATOM 718 N N . ALA A 1 92 ? 3.120 3.351 9.157 1.00 92.12 92 ALA A N 1
ATOM 719 C CA . ALA A 1 92 ? 4.255 3.587 8.276 1.00 92.12 92 ALA A CA 1
ATOM 720 C C . ALA A 1 92 ? 4.144 4.982 7.640 1.00 92.12 92 ALA A C 1
ATOM 722 O O . ALA A 1 92 ? 3.030 5.409 7.338 1.00 92.12 92 ALA A O 1
ATOM 723 N N . MET A 1 93 ? 5.244 5.735 7.564 1.00 89.25 93 MET A N 1
ATOM 724 C CA . MET A 1 93 ? 5.379 7.093 6.999 1.00 89.25 93 MET A CA 1
ATOM 725 C C . MET A 1 93 ? 4.321 8.136 7.428 1.00 89.25 93 MET A C 1
ATOM 727 O O . MET A 1 93 ? 4.230 9.219 6.858 1.00 89.25 93 MET A O 1
ATOM 731 N N . THR A 1 94 ? 3.519 7.858 8.457 1.00 90.31 94 THR A N 1
ATOM 732 C CA . THR A 1 94 ? 2.391 8.713 8.851 1.00 90.31 94 THR A CA 1
ATOM 733 C C . THR A 1 94 ? 2.879 9.873 9.719 1.00 90.31 94 THR A C 1
ATOM 735 O O . THR A 1 94 ? 3.444 9.645 10.793 1.00 90.31 94 THR A O 1
ATOM 738 N N . ASN A 1 95 ? 2.628 11.113 9.294 1.00 87.06 95 ASN A N 1
ATOM 739 C CA . ASN A 1 95 ? 3.096 12.336 9.964 1.00 87.06 95 ASN A CA 1
ATOM 740 C C . ASN A 1 95 ? 1.974 13.292 10.423 1.00 87.06 95 ASN A C 1
ATOM 742 O O . ASN A 1 95 ? 2.251 14.211 11.186 1.00 87.06 95 ASN A O 1
ATOM 746 N N . TRP A 1 96 ? 0.721 13.048 10.036 1.00 88.19 96 TRP A N 1
ATOM 747 C CA . TRP A 1 96 ? -0.430 13.925 10.306 1.00 88.19 96 TRP A CA 1
ATOM 748 C C . TRP A 1 96 ? -1.269 13.518 11.531 1.00 88.19 96 TRP A C 1
ATOM 750 O O . TRP A 1 96 ? -2.258 14.169 11.861 1.00 88.19 96 TRP A O 1
ATOM 760 N N . LEU A 1 97 ? -0.901 12.435 12.231 1.00 85.12 97 LEU A N 1
ATOM 761 C CA . LEU A 1 97 ? -1.725 11.851 13.302 1.00 85.12 97 LEU A CA 1
ATOM 762 C C . LEU A 1 97 ? -2.072 12.855 14.416 1.00 85.12 97 LEU A C 1
ATOM 764 O O . LEU A 1 97 ? -3.166 12.804 14.974 1.00 85.12 97 LEU A O 1
ATOM 768 N N . THR A 1 98 ? -1.154 13.775 14.722 1.00 83.56 98 THR A N 1
ATOM 769 C CA . THR A 1 98 ? -1.358 14.844 15.710 1.00 83.56 98 THR A CA 1
ATOM 770 C C . THR A 1 98 ? -2.543 15.736 15.346 1.00 83.56 98 THR A C 1
ATOM 772 O O . THR A 1 98 ? -3.356 16.056 16.211 1.00 83.56 98 THR A O 1
ATOM 775 N N . ASP A 1 99 ? -2.671 16.091 14.069 1.00 81.06 99 ASP A N 1
ATOM 776 C CA . ASP A 1 99 ? -3.697 17.012 13.576 1.00 81.06 99 ASP A CA 1
ATOM 777 C C . ASP A 1 99 ? -5.072 16.335 13.481 1.00 81.06 99 ASP A C 1
ATOM 779 O O . ASP A 1 99 ? -6.110 16.981 13.621 1.00 81.06 99 ASP A O 1
ATOM 783 N N . ALA A 1 100 ? -5.088 15.010 13.324 1.00 81.94 100 ALA A N 1
ATOM 784 C CA . ALA A 1 100 ? -6.302 14.211 13.196 1.00 81.94 100 ALA A CA 1
ATOM 785 C C . ALA A 1 100 ? -6.782 13.553 14.499 1.00 81.94 100 ALA A C 1
ATOM 787 O O . ALA A 1 100 ? -7.772 12.816 14.486 1.00 81.94 100 ALA A O 1
ATOM 788 N N . ALA A 1 101 ? -6.116 13.798 15.630 1.00 82.06 101 ALA A N 1
ATOM 789 C CA . ALA A 1 101 ? -6.459 13.170 16.906 1.00 82.06 101 ALA A CA 1
ATOM 790 C C . ALA A 1 101 ? -7.930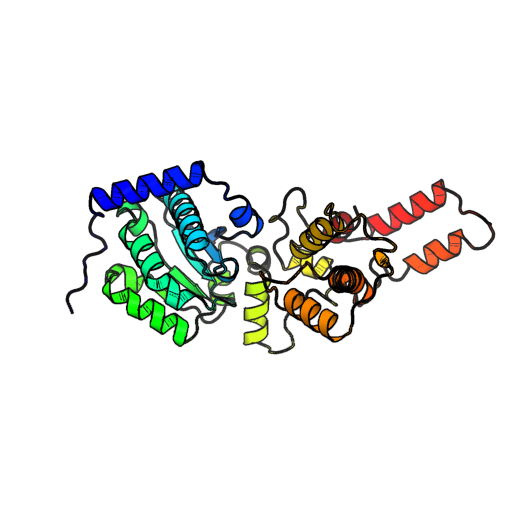 13.409 17.301 1.00 82.06 101 ALA A C 1
ATOM 792 O O . ALA A 1 101 ? -8.619 12.492 17.752 1.00 82.06 101 ALA A O 1
ATOM 793 N N . SER A 1 102 ? -8.437 14.624 17.068 1.00 81.50 102 SER A N 1
ATOM 794 C CA . SER A 1 102 ? -9.834 14.990 17.333 1.00 81.50 102 SER A CA 1
ATOM 795 C C . SER A 1 102 ? -10.816 14.230 16.440 1.00 81.50 102 SER A C 1
ATOM 797 O O . SER A 1 102 ? -11.851 13.770 16.921 1.00 81.50 102 SER A O 1
ATOM 799 N N . LEU A 1 103 ? -10.484 14.042 15.162 1.00 83.25 103 LEU A N 1
ATOM 800 C CA . LEU A 1 103 ? -11.312 13.297 14.222 1.00 83.25 103 LEU A CA 1
ATOM 801 C C . LEU A 1 103 ? -11.359 11.813 14.589 1.00 83.25 103 LEU A C 1
ATOM 803 O O . LEU A 1 103 ? -12.440 11.238 14.666 1.00 83.25 103 LEU A O 1
ATOM 807 N N . LEU A 1 104 ? -10.215 11.194 14.889 1.00 82.06 104 LEU A N 1
ATOM 808 C CA . LEU A 1 104 ? -10.162 9.793 15.321 1.00 82.06 104 LEU A CA 1
ATOM 809 C C . LEU A 1 104 ? -10.928 9.574 16.635 1.00 82.06 104 LEU A C 1
ATOM 811 O O . LEU A 1 104 ? -11.596 8.553 16.815 1.00 82.06 104 LEU A O 1
ATOM 815 N N . GLN A 1 105 ? -10.880 10.553 17.539 1.00 83.50 105 GLN A N 1
ATOM 816 C CA . GLN A 1 105 ? -11.672 10.547 18.764 1.00 83.50 105 GLN A CA 1
ATOM 817 C C . GLN A 1 105 ? -13.177 10.604 18.454 1.00 83.50 105 GLN A C 1
ATOM 819 O O . GLN A 1 105 ? -13.946 9.826 19.018 1.00 83.50 105 GLN A O 1
ATOM 824 N N . GLN A 1 106 ? -13.601 11.487 17.545 1.00 82.38 106 GLN A N 1
ATOM 825 C CA . GLN A 1 106 ? -14.996 11.582 17.097 1.00 82.38 106 GLN A CA 1
ATOM 826 C C . GLN A 1 106 ? -15.462 10.294 16.409 1.00 82.38 106 GLN A C 1
ATOM 828 O O . GLN A 1 106 ? -16.559 9.809 16.699 1.00 82.38 106 GLN A O 1
ATOM 833 N N . CYS A 1 107 ? -14.609 9.687 15.577 1.00 84.81 107 CYS A N 1
ATOM 834 C CA . CYS A 1 107 ? -14.865 8.386 14.964 1.00 84.81 107 CYS A CA 1
ATOM 835 C C . CYS A 1 107 ? -15.209 7.359 16.043 1.00 84.81 107 CYS A C 1
ATOM 837 O O . CYS A 1 107 ? -16.271 6.753 15.994 1.00 84.81 107 CYS A O 1
ATOM 839 N N . TYR A 1 108 ? -14.353 7.204 17.056 1.00 85.44 108 TYR A N 1
ATOM 840 C CA . TYR A 1 108 ? -14.580 6.240 18.130 1.00 85.44 108 TYR A CA 1
ATOM 841 C C . TYR A 1 108 ? -15.849 6.534 18.946 1.00 85.44 108 TYR A C 1
ATOM 843 O O . TYR A 1 108 ? -16.620 5.618 19.239 1.00 85.44 108 TYR A O 1
ATOM 851 N N . LEU A 1 109 ? -16.088 7.799 19.303 1.00 84.88 109 LEU A N 1
ATOM 852 C CA . LEU A 1 109 ? -17.258 8.191 20.091 1.00 84.88 109 LEU A CA 1
ATOM 853 C C . LEU A 1 109 ? -18.578 7.921 19.360 1.00 84.88 109 LEU A C 1
ATOM 855 O O . LEU A 1 109 ? -19.534 7.487 20.000 1.00 84.88 109 LEU A O 1
ATOM 859 N N . SER A 1 110 ? -18.606 8.113 18.040 1.00 86.12 110 SER A N 1
ATOM 860 C CA . SER A 1 110 ? -19.791 7.870 17.207 1.00 86.12 110 SER A CA 1
ATOM 861 C C . SER A 1 110 ? -20.096 6.388 16.958 1.00 86.12 110 SER A C 1
ATOM 863 O O . SER A 1 110 ? -21.209 6.065 16.546 1.00 86.12 110 SER A O 1
ATOM 865 N N . LEU A 1 111 ? -19.157 5.470 17.228 1.00 90.44 111 LEU A N 1
ATOM 866 C CA . LEU A 1 111 ? -19.395 4.041 17.021 1.00 90.44 111 LEU A CA 1
ATOM 867 C C . LEU A 1 111 ? -20.505 3.509 17.956 1.00 90.44 111 LEU A C 1
ATOM 869 O O . LEU A 1 111 ? -20.422 3.704 19.176 1.00 90.44 111 LEU A O 1
ATOM 873 N N . PRO A 1 112 ? -21.487 2.754 17.426 1.00 91.75 112 PRO A N 1
ATOM 874 C CA . PRO A 1 112 ? -22.472 2.046 18.238 1.00 91.75 112 PRO A CA 1
ATOM 875 C C . PRO A 1 112 ? -21.828 1.053 19.207 1.00 91.75 112 PRO A C 1
ATOM 877 O O . PRO A 1 112 ? -20.753 0.495 18.936 1.00 91.75 112 PRO A O 1
ATOM 880 N N . SER A 1 113 ? -22.510 0.756 20.318 1.00 89.69 113 SER A N 1
ATOM 881 C CA . SER A 1 113 ? -21.964 -0.186 21.307 1.00 89.69 113 SER A CA 1
ATOM 882 C C . SER A 1 113 ? -21.789 -1.601 20.740 1.00 89.69 113 SER A C 1
ATOM 884 O O . SER A 1 113 ? -20.881 -2.321 21.161 1.00 89.69 113 SER A O 1
ATOM 886 N N . SER A 1 114 ? -22.609 -2.001 19.763 1.00 91.56 114 SER A N 1
ATOM 887 C CA . SER A 1 114 ? -22.501 -3.279 19.045 1.00 91.56 114 SER A CA 1
ATOM 888 C C . SER A 1 114 ? -21.152 -3.421 18.333 1.00 91.56 114 SER A C 1
ATOM 890 O O . SER A 1 114 ? -20.428 -4.389 18.571 1.00 91.56 114 SER A O 1
ATOM 892 N N . ILE A 1 115 ? -20.746 -2.409 17.563 1.00 94.00 115 ILE A N 1
ATOM 893 C CA . ILE A 1 115 ? -19.456 -2.366 16.860 1.00 94.00 115 ILE A CA 1
ATOM 894 C C . ILE A 1 115 ? -18.297 -2.382 17.858 1.00 94.00 115 ILE A C 1
ATOM 896 O O . ILE A 1 115 ? -17.368 -3.185 17.729 1.00 94.00 115 ILE A O 1
ATOM 900 N N . LYS A 1 116 ? -18.367 -1.543 18.902 1.00 91.94 116 LYS A N 1
ATOM 901 C CA . LYS A 1 116 ? -17.342 -1.481 19.958 1.00 91.94 116 LYS A CA 1
ATOM 902 C C . LYS A 1 116 ? -17.161 -2.835 20.651 1.00 91.94 116 LYS A C 1
ATOM 904 O O . LYS A 1 116 ? -16.032 -3.208 20.970 1.00 91.94 116 LYS A O 1
ATOM 909 N N . LYS A 1 117 ? -18.239 -3.597 20.871 1.00 91.31 117 LYS A N 1
ATOM 910 C CA . LYS A 1 117 ? -18.199 -4.954 21.457 1.00 91.31 117 LYS A CA 1
ATOM 911 C C . LYS A 1 117 ? -17.620 -5.994 20.496 1.00 91.31 117 LYS A C 1
ATOM 913 O O . LYS A 1 117 ? -16.933 -6.920 20.946 1.00 91.31 117 LYS A O 1
ATOM 918 N N . SER A 1 118 ? -17.882 -5.857 19.200 1.00 95.25 118 SER A N 1
ATOM 919 C CA . SER A 1 118 ? -17.349 -6.737 18.154 1.00 95.25 118 SER A CA 1
ATOM 920 C C . SER A 1 118 ? -15.853 -6.523 17.911 1.00 95.25 118 SER A C 1
ATOM 922 O O . SER A 1 118 ? -15.139 -7.501 17.688 1.00 95.25 118 SER A O 1
ATOM 924 N N . LEU A 1 119 ? -15.343 -5.302 18.102 1.00 95.62 119 LEU A N 1
ATOM 925 C CA . LEU A 1 119 ? -13.909 -5.005 18.088 1.00 95.62 119 LEU A CA 1
ATOM 926 C C . LEU A 1 119 ? -13.183 -5.646 19.284 1.00 95.62 119 LEU A C 1
ATOM 928 O O . LEU A 1 119 ? -13.448 -5.311 20.445 1.00 95.62 119 LEU A O 1
ATOM 932 N N . LYS A 1 120 ? -12.237 -6.549 19.004 1.00 96.12 120 LYS A N 1
ATOM 933 C CA . LYS A 1 120 ? -11.510 -7.333 20.017 1.00 96.12 120 LYS A CA 1
ATOM 934 C C . LYS A 1 120 ? -10.148 -6.760 20.372 1.00 96.12 120 LYS A C 1
ATOM 936 O O . LYS A 1 120 ? -9.825 -6.703 21.554 1.00 96.12 120 LYS A O 1
ATOM 941 N N . LYS A 1 121 ? -9.373 -6.332 19.375 1.00 96.00 121 LYS A N 1
ATOM 942 C CA . LYS A 1 121 ? -8.040 -5.739 19.547 1.00 96.00 121 LYS A CA 1
ATOM 943 C C . LYS A 1 121 ? -7.779 -4.670 18.491 1.00 96.00 121 LYS A C 1
ATOM 945 O O . LYS A 1 121 ? -8.341 -4.736 17.397 1.00 96.00 121 LYS A O 1
ATOM 950 N N . VAL A 1 122 ? -6.907 -3.727 18.827 1.00 95.38 122 VAL A N 1
ATOM 951 C CA . VAL A 1 122 ? -6.331 -2.749 17.902 1.00 95.38 122 VAL A CA 1
ATOM 952 C C . VAL A 1 122 ? -4.813 -2.858 18.006 1.00 95.38 122 VAL A C 1
ATOM 954 O O . VAL A 1 122 ? -4.227 -2.460 19.010 1.00 95.38 122 VAL A O 1
ATOM 957 N N . TYR A 1 123 ? -4.183 -3.433 16.990 1.00 96.75 123 TYR A N 1
ATOM 958 C CA . TYR A 1 123 ? -2.734 -3.514 16.878 1.00 96.75 123 TYR A CA 1
ATOM 959 C C . TYR A 1 123 ? -2.189 -2.224 16.272 1.00 96.75 123 TYR A C 1
ATOM 961 O O . TYR A 1 123 ? -2.667 -1.792 15.228 1.00 96.75 123 TYR A O 1
ATOM 969 N N . ILE A 1 124 ? -1.188 -1.618 16.901 1.00 95.38 124 ILE A N 1
ATOM 970 C CA . ILE A 1 124 ? -0.525 -0.414 16.396 1.00 95.38 124 ILE A CA 1
ATOM 971 C C . ILE A 1 124 ? 0.856 -0.814 15.878 1.00 95.38 124 ILE A C 1
ATOM 973 O O . ILE A 1 124 ? 1.742 -1.134 16.672 1.00 95.38 124 ILE A O 1
ATOM 977 N N . LEU A 1 125 ? 1.020 -0.809 14.556 1.00 95.75 125 LEU A N 1
ATOM 978 C CA . LEU A 1 125 ? 2.256 -1.165 13.860 1.00 95.75 125 LEU A CA 1
ATOM 979 C C . LEU A 1 125 ? 3.017 0.103 13.444 1.00 95.75 125 LEU A C 1
ATOM 981 O O . LEU A 1 125 ? 2.404 1.111 13.088 1.00 95.75 125 LEU A O 1
ATOM 985 N N . HIS A 1 126 ? 4.353 0.053 13.491 1.00 93.12 126 HIS A N 1
ATOM 986 C CA . HIS A 1 126 ? 5.250 1.180 13.162 1.00 93.12 126 HIS A CA 1
ATOM 987 C C . HIS A 1 126 ? 4.983 2.449 13.975 1.00 93.12 126 HIS A C 1
ATOM 989 O O . HIS A 1 126 ? 5.146 3.592 13.525 1.00 93.12 126 HIS A O 1
ATOM 995 N N . TRP A 1 127 ? 4.588 2.248 15.229 1.00 91.56 127 TRP A N 1
ATOM 996 C CA . TRP A 1 127 ? 4.455 3.335 16.178 1.00 91.56 127 TRP A CA 1
ATOM 997 C C . TRP A 1 127 ? 5.828 3.961 16.482 1.00 91.56 127 TRP A C 1
ATOM 999 O O . TRP A 1 127 ? 6.888 3.345 16.342 1.00 91.56 127 TRP A O 1
ATOM 1009 N N . THR A 1 128 ? 5.794 5.229 16.880 1.00 88.50 128 THR A N 1
ATOM 1010 C CA . THR A 1 128 ? 6.934 5.969 17.431 1.00 88.50 128 THR A CA 1
ATOM 1011 C C . THR A 1 128 ? 6.499 6.588 18.750 1.00 88.50 128 THR A C 1
ATOM 1013 O O . THR A 1 128 ? 5.299 6.745 18.987 1.00 88.50 128 THR A O 1
ATOM 1016 N N . THR A 1 129 ? 7.441 6.988 19.603 1.00 86.31 129 THR A N 1
ATOM 1017 C CA . THR A 1 129 ? 7.115 7.642 20.880 1.00 86.31 129 THR A CA 1
ATOM 1018 C C . THR A 1 129 ? 6.164 8.829 20.696 1.00 86.31 129 THR A C 1
ATOM 1020 O O . THR A 1 129 ? 5.202 8.953 21.445 1.00 86.31 129 THR A O 1
ATOM 1023 N N . ALA A 1 130 ? 6.363 9.641 19.652 1.00 83.69 130 ALA A N 1
ATOM 1024 C CA . ALA A 1 130 ? 5.468 10.752 19.328 1.00 83.69 130 ALA A CA 1
ATOM 1025 C C . ALA A 1 130 ? 4.049 10.277 18.963 1.00 83.69 130 ALA A C 1
ATOM 1027 O O . ALA A 1 130 ? 3.074 10.763 19.531 1.00 83.69 130 ALA A O 1
ATOM 1028 N N . LYS A 1 131 ? 3.918 9.278 18.076 1.00 86.44 131 LYS A N 1
ATOM 1029 C CA . LYS A 1 131 ? 2.611 8.712 17.685 1.00 86.44 131 LYS A CA 1
ATOM 1030 C C . LYS A 1 131 ? 1.891 8.082 18.881 1.00 86.44 131 LYS A C 1
ATOM 1032 O O . LYS A 1 131 ? 0.689 8.264 19.049 1.00 86.44 131 LYS A O 1
ATOM 1037 N N . LYS A 1 132 ? 2.633 7.386 19.745 1.00 86.56 132 LYS A N 1
ATOM 1038 C CA . LYS A 1 132 ? 2.113 6.797 20.982 1.00 86.56 132 LYS A CA 1
ATOM 1039 C C . LYS A 1 132 ? 1.598 7.865 21.943 1.00 86.56 132 LYS A C 1
ATOM 1041 O O . LYS A 1 132 ? 0.489 7.718 22.434 1.00 86.56 132 LYS A O 1
ATOM 1046 N N . MET A 1 133 ? 2.333 8.960 22.140 1.00 85.25 133 MET A N 1
ATOM 1047 C CA . MET A 1 133 ? 1.875 10.079 22.973 1.00 85.25 133 MET A CA 1
ATOM 1048 C C . MET A 1 133 ? 0.565 10.692 22.460 1.00 85.25 133 MET A C 1
ATOM 1050 O O . MET A 1 133 ? -0.316 10.990 23.261 1.00 85.25 133 MET A O 1
ATOM 1054 N N . VAL A 1 134 ? 0.405 10.848 21.140 1.00 83.38 134 VAL A N 1
ATOM 1055 C CA . VAL A 1 134 ? -0.851 11.340 20.543 1.00 83.38 134 VAL A CA 1
ATOM 1056 C C . VAL A 1 134 ? -2.009 10.380 20.835 1.00 83.38 134 VAL A C 1
ATOM 1058 O O . VAL A 1 134 ? -3.056 10.808 21.320 1.00 83.38 134 VAL A O 1
ATOM 1061 N N . LEU A 1 135 ? -1.814 9.077 20.613 1.00 81.25 135 LEU A N 1
ATOM 1062 C CA . LEU A 1 135 ? -2.836 8.059 20.891 1.00 81.25 135 LEU A CA 1
ATOM 1063 C C . LEU A 1 135 ? -3.165 7.955 22.391 1.00 81.25 135 LEU A C 1
ATOM 1065 O O . LEU A 1 135 ? -4.323 7.788 22.769 1.00 81.25 135 LEU A O 1
ATOM 1069 N N . GLU A 1 136 ? -2.169 8.098 23.263 1.00 82.12 136 GLU A N 1
ATOM 1070 C CA . GLU A 1 136 ? -2.357 8.127 24.715 1.00 82.12 136 GLU A CA 1
ATOM 1071 C C . GLU A 1 136 ? -3.083 9.395 25.176 1.00 82.12 136 GLU A C 1
ATOM 1073 O O . GLU A 1 136 ? -3.901 9.319 26.088 1.00 82.12 136 GLU A O 1
ATOM 1078 N N . ALA A 1 137 ? -2.888 10.550 24.537 1.00 78.25 137 ALA A N 1
ATOM 1079 C CA . ALA A 1 137 ? -3.671 11.749 24.846 1.00 78.25 137 ALA A CA 1
ATOM 1080 C C . ALA A 1 137 ? -5.172 11.540 24.559 1.00 78.25 137 ALA A C 1
ATOM 1082 O O . ALA A 1 137 ? -6.033 11.986 25.326 1.00 78.25 137 ALA A O 1
ATOM 1083 N N . MET A 1 138 ? -5.490 10.771 23.513 1.00 72.19 138 MET A N 1
ATOM 1084 C CA . MET A 1 138 ? -6.862 10.361 23.198 1.00 72.19 138 MET A CA 1
ATOM 1085 C C . MET A 1 138 ? -7.436 9.349 24.205 1.00 72.19 138 MET A C 1
ATOM 1087 O O . MET A 1 138 ? -8.653 9.164 24.263 1.00 72.19 138 MET A O 1
ATOM 1091 N N . SER A 1 139 ? -6.601 8.715 25.040 1.00 69.25 139 SER A N 1
ATOM 1092 C CA . SER A 1 139 ? -7.052 7.700 26.003 1.00 69.25 139 SER A CA 1
ATOM 1093 C C . SER A 1 139 ? -7.973 8.247 27.098 1.00 69.25 139 SER A C 1
ATOM 1095 O O . SER A 1 139 ? -8.724 7.490 27.703 1.00 69.25 139 SER A O 1
ATOM 1097 N N . SER A 1 140 ? -7.990 9.567 27.313 1.00 70.12 140 SER A N 1
ATOM 1098 C CA . SER A 1 140 ? -8.929 10.228 28.233 1.00 70.12 140 SER A CA 1
ATOM 1099 C C . SER A 1 140 ? -10.407 10.026 27.861 1.00 70.12 140 SER A C 1
ATOM 1101 O O . SER A 1 140 ? -11.296 10.234 28.687 1.00 70.12 140 SER A O 1
ATOM 1103 N N . VAL A 1 141 ? -10.665 9.603 26.624 1.00 71.62 141 VAL A N 1
ATOM 1104 C CA . VAL A 1 141 ? -11.996 9.453 26.029 1.00 71.62 141 VAL A CA 1
ATOM 1105 C C . VAL A 1 141 ? -12.368 7.981 25.877 1.00 71.62 141 VAL A C 1
ATOM 1107 O O . VAL A 1 141 ? -13.547 7.630 25.824 1.00 71.62 141 VAL A O 1
ATOM 1110 N N . VAL A 1 142 ? -11.373 7.097 25.814 1.00 76.44 142 VAL A N 1
ATOM 1111 C CA . VAL A 1 142 ? -11.599 5.659 25.686 1.00 76.44 142 VAL A CA 1
ATOM 1112 C C . VAL A 1 142 ? -11.771 5.031 27.067 1.00 76.44 142 VAL A C 1
ATOM 1114 O O . VAL A 1 142 ? -11.151 5.444 28.046 1.00 76.44 142 VAL A O 1
ATOM 1117 N N . SER A 1 143 ? -12.647 4.036 27.161 1.00 79.94 143 SER A N 1
ATOM 1118 C CA . SER A 1 143 ? -12.869 3.302 28.401 1.00 79.94 143 SER A CA 1
ATOM 1119 C C . SER A 1 143 ? -11.611 2.507 28.773 1.00 79.94 143 SER A C 1
ATOM 1121 O O . SER A 1 143 ? -10.827 2.121 27.903 1.00 79.94 143 SER A O 1
ATOM 1123 N N . GLU A 1 144 ? -11.425 2.185 30.057 1.00 83.62 144 GLU A N 1
ATOM 1124 C CA . GLU A 1 144 ? -10.341 1.285 30.494 1.00 83.62 144 GLU A CA 1
ATOM 1125 C C . GLU A 1 144 ? -10.408 -0.065 29.755 1.00 83.62 144 GLU A C 1
ATOM 1127 O O . GLU A 1 144 ? -9.393 -0.637 29.352 1.00 83.62 144 GLU A O 1
ATOM 1132 N N . LYS A 1 145 ? -11.629 -0.545 29.485 1.00 84.31 145 LYS A N 1
ATOM 1133 C CA . LYS A 1 145 ? -11.873 -1.755 28.693 1.00 84.31 145 LYS A CA 1
ATOM 1134 C C . LYS A 1 145 ? -11.354 -1.621 27.268 1.00 84.31 145 LYS A C 1
ATOM 1136 O O . LYS A 1 145 ? -10.788 -2.581 26.753 1.00 84.31 145 LYS A O 1
ATOM 1141 N N . PHE A 1 146 ? -11.548 -0.469 26.629 1.00 84.94 146 PHE A N 1
ATOM 1142 C CA . PHE A 1 146 ? -11.018 -0.213 25.297 1.00 84.94 146 PHE A CA 1
ATOM 1143 C C . PHE A 1 146 ? -9.500 -0.035 25.308 1.00 84.94 146 PHE A C 1
ATOM 1145 O O . PHE A 1 146 ? -8.832 -0.597 24.446 1.00 84.94 146 PHE A O 1
ATOM 1152 N N . ALA A 1 147 ? -8.939 0.677 26.288 1.00 85.38 147 ALA A N 1
ATOM 1153 C CA . ALA A 1 147 ? -7.491 0.837 26.423 1.00 85.38 147 ALA A CA 1
ATOM 1154 C C . ALA A 1 147 ? -6.777 -0.527 26.480 1.00 85.38 147 ALA A C 1
ATOM 1156 O O . ALA A 1 147 ? -5.769 -0.726 25.809 1.00 85.38 147 ALA A O 1
ATOM 1157 N N . ASN A 1 148 ? -7.374 -1.509 27.164 1.00 88.88 148 ASN A N 1
ATOM 1158 C CA . ASN A 1 148 ? -6.883 -2.891 27.217 1.00 88.88 148 ASN A CA 1
ATOM 1159 C C . ASN A 1 148 ? -6.948 -3.652 25.873 1.00 88.88 148 ASN A C 1
ATOM 1161 O O . ASN A 1 148 ? -6.370 -4.734 25.756 1.00 88.88 148 ASN A O 1
ATOM 1165 N N . LYS A 1 149 ? -7.644 -3.126 24.855 1.00 91.88 149 LYS A N 1
ATOM 1166 C CA . LYS A 1 149 ? -7.665 -3.683 23.490 1.00 91.88 149 LYS A CA 1
ATOM 1167 C C . LYS A 1 149 ? -6.494 -3.197 22.639 1.00 91.88 149 LYS A C 1
ATOM 1169 O O . LYS A 1 149 ? -6.226 -3.813 21.606 1.00 91.88 149 LYS A O 1
ATOM 1174 N N . ILE A 1 150 ? -5.842 -2.099 23.022 1.00 92.12 150 ILE A N 1
ATOM 1175 C CA . ILE A 1 150 ? -4.740 -1.507 22.262 1.00 92.12 150 ILE A CA 1
ATOM 1176 C C . ILE A 1 150 ? -3.470 -2.310 22.533 1.00 92.12 150 ILE A C 1
ATOM 1178 O O . ILE A 1 150 ? -3.067 -2.497 23.680 1.00 92.12 150 ILE A O 1
ATOM 1182 N N . VAL A 1 151 ? -2.824 -2.774 21.468 1.00 94.25 151 VAL A N 1
ATOM 1183 C CA . VAL A 1 151 ? -1.574 -3.530 21.534 1.00 94.25 151 VAL A CA 1
ATOM 1184 C C . VAL A 1 151 ? -0.558 -2.869 20.615 1.00 94.25 151 VAL A C 1
ATOM 1186 O O . VAL A 1 151 ? -0.715 -2.869 19.398 1.00 94.25 151 VAL A O 1
ATOM 1189 N N . TYR A 1 152 ? 0.496 -2.310 21.198 1.00 94.12 152 TYR A N 1
ATOM 1190 C CA . TYR A 1 152 ? 1.632 -1.795 20.440 1.00 94.12 152 TYR A CA 1
ATOM 1191 C C . TYR A 1 152 ? 2.492 -2.967 19.977 1.00 94.12 152 TYR A C 1
ATOM 1193 O O . TYR A 1 152 ? 2.874 -3.808 20.791 1.00 94.12 152 TYR A O 1
ATOM 1201 N N . VAL A 1 153 ? 2.742 -3.038 18.674 1.00 95.12 153 VAL A N 1
ATOM 1202 C CA . VAL A 1 153 ? 3.497 -4.122 18.050 1.00 95.12 153 VAL A CA 1
ATOM 1203 C C . VAL A 1 153 ? 4.855 -3.593 17.615 1.00 95.12 153 VAL A C 1
ATOM 1205 O O . VAL A 1 153 ? 4.929 -2.563 16.944 1.00 95.12 153 VAL A O 1
ATOM 1208 N N . GLU A 1 154 ? 5.916 -4.304 17.992 1.00 90.50 154 GLU A N 1
ATOM 1209 C CA . GLU A 1 154 ? 7.286 -3.940 17.622 1.00 90.50 154 GLU A CA 1
ATOM 1210 C C . GLU A 1 154 ? 7.647 -4.403 16.213 1.00 90.50 154 GLU A C 1
ATOM 1212 O O . GLU A 1 154 ? 8.325 -3.666 15.501 1.00 90.50 154 GLU A O 1
ATOM 1217 N N . GLN A 1 155 ? 7.192 -5.599 15.822 1.00 93.88 155 GLN A N 1
ATOM 1218 C CA . GLN A 1 155 ? 7.542 -6.218 14.546 1.00 93.88 155 GLN A CA 1
ATOM 1219 C C . GLN A 1 155 ? 6.312 -6.718 13.792 1.00 93.88 155 GLN A C 1
ATOM 1221 O O . GLN A 1 155 ? 5.396 -7.316 14.361 1.00 9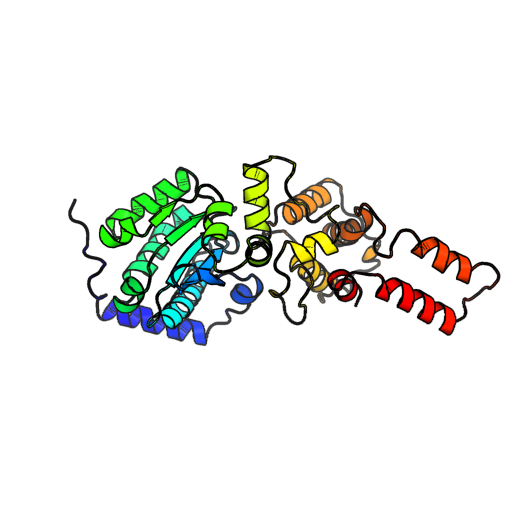3.88 155 GLN A O 1
ATOM 1226 N N . LEU A 1 156 ? 6.323 -6.567 12.472 1.00 95.12 156 LEU A N 1
ATOM 1227 C CA . LEU A 1 156 ? 5.297 -7.112 11.585 1.00 95.12 156 LEU A CA 1
ATOM 1228 C C . LEU A 1 156 ? 5.162 -8.636 11.748 1.00 95.12 156 LEU A C 1
ATOM 1230 O O . LEU A 1 156 ? 4.052 -9.168 11.690 1.00 95.12 156 LEU A O 1
ATOM 1234 N N . SER A 1 157 ? 6.269 -9.336 12.014 1.00 94.75 157 SER A N 1
ATOM 1235 C CA . SER A 1 157 ? 6.316 -10.788 12.242 1.00 94.75 157 SER A CA 1
ATOM 1236 C C . SER A 1 157 ? 5.355 -11.258 13.347 1.00 94.75 157 SER A C 1
ATOM 1238 O O . SER A 1 157 ? 4.708 -12.301 13.192 1.00 94.75 157 SER A O 1
ATOM 1240 N N . ASP A 1 158 ? 5.174 -10.460 14.404 1.00 94.56 158 ASP A N 1
ATOM 1241 C CA . ASP A 1 158 ? 4.247 -10.750 15.498 1.00 94.56 158 ASP A CA 1
ATOM 1242 C C . ASP A 1 158 ? 2.803 -10.788 14.993 1.00 94.56 158 ASP A C 1
ATOM 1244 O O . ASP A 1 158 ? 2.058 -11.711 15.327 1.00 94.56 158 ASP A O 1
ATOM 1248 N N . ILE A 1 159 ? 2.416 -9.846 14.124 1.00 95.25 159 ILE A N 1
ATOM 1249 C CA . ILE A 1 159 ? 1.089 -9.809 13.494 1.00 95.25 159 ILE A CA 1
ATOM 1250 C C . ILE A 1 159 ? 0.916 -10.987 12.540 1.00 95.25 159 ILE A C 1
ATOM 1252 O O . ILE A 1 159 ? -0.102 -11.680 12.621 1.00 95.25 159 ILE A O 1
ATOM 1256 N N . LEU A 1 160 ? 1.898 -11.249 11.670 1.00 95.62 160 LEU A N 1
ATOM 1257 C CA . LEU A 1 160 ? 1.838 -12.360 10.712 1.00 95.62 160 LEU A CA 1
ATOM 1258 C C . LEU A 1 160 ? 1.615 -13.693 11.432 1.00 95.62 160 LEU A C 1
ATOM 1260 O O . LEU A 1 160 ? 0.818 -14.519 10.990 1.00 95.62 160 LEU A O 1
ATOM 1264 N N . SER A 1 161 ? 2.245 -13.873 12.596 1.00 94.44 161 SER A N 1
ATOM 1265 C CA . SER A 1 161 ? 2.093 -15.073 13.419 1.00 94.44 161 SER A CA 1
ATOM 1266 C C . SER A 1 161 ? 0.672 -15.280 13.963 1.00 94.44 161 SER A C 1
ATOM 1268 O O . SER A 1 161 ? 0.332 -16.396 14.370 1.00 94.44 161 SER A O 1
ATOM 1270 N N . THR A 1 162 ? -0.176 -14.246 13.975 1.00 95.06 162 THR A N 1
ATOM 1271 C CA . THR A 1 162 ? -1.567 -14.339 14.447 1.00 95.06 162 THR A CA 1
ATOM 1272 C C . THR A 1 162 ? -2.546 -14.805 13.373 1.00 95.06 162 THR A C 1
ATOM 1274 O O . THR A 1 162 ? -3.641 -15.248 13.720 1.00 95.06 162 THR A O 1
ATOM 1277 N N . LEU A 1 163 ? -2.183 -14.728 12.091 1.00 97.00 163 LEU A N 1
ATOM 1278 C CA . LEU A 1 163 ? -3.083 -15.000 10.968 1.00 97.00 163 LEU A CA 1
ATOM 1279 C C . LEU A 1 163 ? -3.255 -16.507 10.713 1.00 97.00 163 LEU A C 1
ATOM 1281 O O . LEU A 1 163 ? -2.358 -17.309 10.971 1.00 97.00 163 LEU A O 1
ATOM 1285 N N . GLN A 1 164 ? -4.418 -16.906 10.186 1.00 96.56 164 GLN A N 1
ATOM 1286 C CA . GLN A 1 164 ? -4.700 -18.277 9.727 1.00 96.56 164 GLN A CA 1
ATOM 1287 C C . GLN A 1 164 ? -4.162 -18.527 8.310 1.00 96.56 164 GLN A C 1
ATOM 1289 O O . GLN A 1 164 ? -4.853 -19.084 7.462 1.00 96.56 164 GLN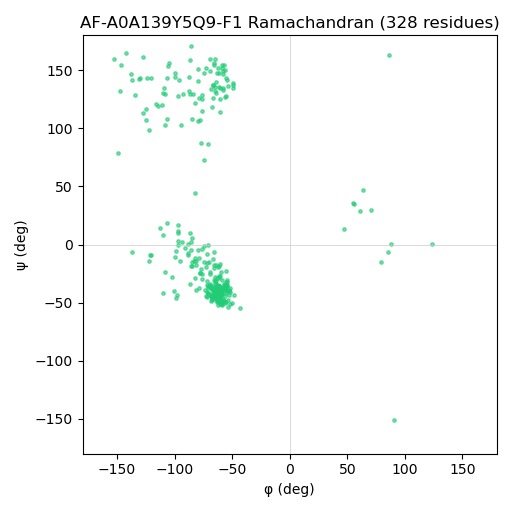 A O 1
ATOM 1294 N N . MET A 1 165 ? -2.938 -18.090 8.034 1.00 95.69 165 MET A N 1
ATOM 1295 C CA . MET A 1 165 ? -2.245 -18.376 6.779 1.00 95.69 165 MET A CA 1
ATOM 1296 C C . MET A 1 165 ? -0.732 -18.361 6.992 1.00 95.69 165 MET A C 1
ATOM 1298 O O . MET A 1 165 ? -0.261 -17.792 7.982 1.00 95.69 165 MET A O 1
ATOM 1302 N N . PRO A 1 166 ? 0.045 -18.992 6.096 1.00 94.31 166 PRO A N 1
ATOM 1303 C CA . PRO A 1 166 ? 1.496 -18.909 6.135 1.00 94.31 166 PRO A CA 1
ATOM 1304 C C . PRO A 1 166 ? 1.972 -17.445 6.123 1.00 94.31 166 PRO A C 1
ATOM 1306 O O . PRO A 1 166 ? 1.405 -16.639 5.382 1.00 94.31 166 PRO A O 1
ATOM 1309 N N . PRO A 1 167 ? 3.033 -17.084 6.871 1.00 91.88 167 PRO A N 1
ATOM 1310 C CA . PRO A 1 167 ? 3.553 -15.716 6.888 1.00 91.88 167 PRO A CA 1
ATOM 1311 C C . PRO A 1 167 ? 3.897 -15.166 5.500 1.00 91.88 167 PRO A C 1
ATOM 1313 O O . PRO A 1 167 ? 3.672 -13.991 5.243 1.00 91.88 167 PRO A O 1
ATOM 1316 N N . THR A 1 168 ? 4.386 -16.017 4.595 1.00 88.06 168 THR A N 1
ATOM 1317 C CA . THR A 1 168 ? 4.694 -15.641 3.209 1.00 88.06 168 THR A CA 1
ATOM 1318 C C . THR A 1 168 ? 3.451 -15.224 2.425 1.00 88.06 168 THR A C 1
ATOM 1320 O O . THR A 1 168 ? 3.514 -14.251 1.690 1.00 88.06 168 THR A O 1
ATOM 1323 N N . GLU A 1 169 ? 2.320 -15.909 2.614 1.00 90.50 169 GLU A N 1
ATOM 1324 C CA . GLU A 1 169 ? 1.032 -15.546 2.005 1.00 90.50 169 GLU A CA 1
ATOM 1325 C C . GLU A 1 169 ? 0.416 -14.315 2.682 1.00 90.50 169 GLU A C 1
ATOM 1327 O O . GLU A 1 169 ? -0.140 -13.444 2.022 1.00 90.50 169 GLU A O 1
ATOM 1332 N N . ALA A 1 170 ? 0.533 -14.205 4.006 1.00 92.12 170 ALA A N 1
ATOM 1333 C CA . ALA A 1 170 ? 0.060 -13.029 4.728 1.00 92.12 170 ALA A CA 1
ATOM 1334 C C . ALA A 1 170 ? 0.788 -11.756 4.281 1.00 92.12 170 ALA A C 1
ATOM 1336 O O . ALA A 1 170 ? 0.159 -10.709 4.130 1.00 92.12 170 ALA A O 1
ATOM 1337 N N . LEU A 1 171 ? 2.100 -11.845 4.059 1.00 90.50 171 LEU A N 1
ATOM 1338 C CA . LEU A 1 171 ? 2.938 -10.712 3.690 1.00 90.50 171 LEU A CA 1
ATOM 1339 C C . LEU A 1 171 ? 2.502 -10.079 2.362 1.00 90.50 171 LEU A C 1
ATOM 1341 O O . LEU A 1 171 ? 2.454 -8.856 2.277 1.00 90.50 171 LEU A O 1
ATOM 1345 N N . THR A 1 172 ? 2.039 -10.874 1.389 1.00 89.19 172 THR A N 1
ATOM 1346 C CA . THR A 1 172 ? 1.515 -10.358 0.107 1.00 89.19 172 THR A CA 1
ATOM 1347 C C . THR A 1 172 ? 0.230 -9.545 0.251 1.00 89.19 172 THR A C 1
ATOM 1349 O O . THR A 1 172 ? -0.256 -8.982 -0.727 1.00 89.19 172 THR A O 1
ATOM 1352 N N . LYS A 1 173 ? -0.358 -9.477 1.451 1.00 91.25 173 LYS A N 1
ATOM 1353 C CA . LYS A 1 173 ? -1.523 -8.636 1.746 1.00 91.25 173 LYS A CA 1
ATOM 1354 C C . LYS A 1 173 ? -1.152 -7.282 2.352 1.00 91.25 173 LYS A C 1
ATOM 1356 O O . LYS A 1 173 ? -1.999 -6.386 2.362 1.00 91.25 173 LYS A O 1
ATOM 1361 N N . PHE A 1 174 ? 0.084 -7.108 2.817 1.00 93.25 174 PHE A N 1
ATOM 1362 C CA . PHE A 1 174 ? 0.571 -5.845 3.369 1.00 93.25 174 PHE A CA 1
ATOM 1363 C C . PHE A 1 174 ? 1.125 -4.948 2.261 1.00 93.25 174 PHE A C 1
ATOM 1365 O O . PHE A 1 174 ? 1.928 -5.425 1.461 1.00 93.25 174 PHE A O 1
ATOM 1372 N N . PRO A 1 175 ? 0.754 -3.657 2.210 1.00 93.12 175 PRO A N 1
ATOM 1373 C CA . PRO A 1 175 ? 1.296 -2.730 1.224 1.00 93.12 175 PRO A CA 1
ATOM 1374 C C . PRO A 1 175 ? 2.822 -2.645 1.257 1.00 93.12 175 PRO A C 1
ATOM 1376 O O . PRO A 1 175 ? 3.427 -2.778 2.322 1.00 93.12 175 PRO A O 1
ATOM 1379 N N . TYR A 1 176 ? 3.423 -2.362 0.099 1.00 94.19 176 TYR A N 1
ATOM 1380 C CA . TYR A 1 176 ? 4.875 -2.241 -0.060 1.00 94.19 176 TYR A CA 1
ATOM 1381 C C . TYR A 1 176 ? 5.509 -1.320 0.988 1.00 94.19 176 TYR A C 1
ATOM 1383 O O . TYR A 1 176 ? 6.406 -1.756 1.693 1.00 94.19 176 TYR A O 1
ATOM 1391 N N . VAL A 1 177 ? 4.971 -0.110 1.173 1.00 94.00 177 VAL A N 1
ATOM 1392 C CA . VAL A 1 177 ? 5.470 0.878 2.148 1.00 94.00 177 VAL A CA 1
ATOM 1393 C C . VAL A 1 177 ? 5.538 0.341 3.584 1.00 94.00 177 VAL A C 1
ATOM 1395 O O . VAL A 1 177 ? 6.473 0.640 4.318 1.00 94.00 177 VAL A O 1
ATOM 1398 N N . VAL A 1 178 ? 4.588 -0.514 3.983 1.00 94.56 178 VAL A N 1
ATOM 1399 C CA . VAL A 1 178 ? 4.591 -1.144 5.312 1.00 94.56 178 VAL A CA 1
ATOM 1400 C C . VAL A 1 178 ? 5.705 -2.190 5.401 1.00 94.56 178 VAL A C 1
ATOM 1402 O O . VAL A 1 178 ? 6.385 -2.280 6.416 1.00 94.56 178 VAL A O 1
ATOM 1405 N N . GLN A 1 179 ? 5.915 -2.984 4.351 1.00 94.62 179 GLN A N 1
ATOM 1406 C CA . GLN A 1 179 ? 7.004 -3.965 4.330 1.00 94.62 179 GLN A CA 1
ATOM 1407 C C . GLN A 1 179 ? 8.376 -3.289 4.280 1.00 94.62 179 GLN A C 1
ATOM 1409 O O . GLN A 1 179 ? 9.271 -3.681 5.018 1.00 94.62 179 GLN A O 1
ATOM 1414 N N . HIS A 1 180 ? 8.518 -2.265 3.441 1.00 94.56 180 HIS A N 1
ATOM 1415 C CA . HIS A 1 180 ? 9.752 -1.515 3.268 1.00 94.56 180 HIS A CA 1
ATOM 1416 C C . HIS A 1 180 ? 10.160 -0.816 4.571 1.00 94.56 180 HIS A C 1
ATOM 1418 O O . HIS A 1 180 ? 11.294 -0.970 5.009 1.00 94.56 180 HIS A O 1
ATOM 1424 N N . GLU A 1 181 ? 9.233 -0.136 5.261 1.00 93.56 181 GLU A N 1
ATOM 1425 C CA . GLU A 1 181 ? 9.543 0.482 6.559 1.00 93.56 181 GLU A CA 1
ATOM 1426 C C . GLU A 1 181 ? 9.917 -0.552 7.631 1.00 93.56 181 GLU A C 1
ATOM 1428 O O . GLU A 1 181 ? 10.797 -0.295 8.452 1.00 93.56 181 GLU A O 1
ATOM 1433 N N . GLU A 1 182 ? 9.281 -1.728 7.640 1.00 94.56 182 GLU A N 1
ATOM 1434 C CA . GLU A 1 182 ? 9.669 -2.813 8.548 1.00 94.56 182 GLU A CA 1
ATOM 1435 C C . GLU A 1 182 ? 11.106 -3.277 8.283 1.00 94.56 182 GLU A C 1
ATOM 1437 O O . GLU A 1 182 ? 11.905 -3.382 9.215 1.00 94.56 182 GLU A O 1
ATOM 1442 N N . GLU A 1 183 ? 11.445 -3.549 7.024 1.00 94.38 183 GLU A N 1
ATOM 1443 C CA . GLU A 1 183 ? 12.776 -4.018 6.646 1.00 94.38 183 GLU A CA 1
ATOM 1444 C C . GLU A 1 183 ? 13.842 -2.960 6.917 1.00 94.38 183 GLU A C 1
ATOM 1446 O O . GLU A 1 183 ? 14.866 -3.287 7.507 1.00 94.38 183 GLU A O 1
ATOM 1451 N N . GLU A 1 184 ? 13.572 -1.689 6.622 1.00 94.00 184 GLU A N 1
ATOM 1452 C CA . GLU A 1 184 ? 14.502 -0.591 6.893 1.00 94.00 184 GLU A CA 1
ATOM 1453 C C . GLU A 1 184 ? 14.739 -0.398 8.401 1.00 94.00 184 GLU A C 1
ATOM 1455 O O . GLU A 1 184 ? 15.846 -0.079 8.833 1.00 94.00 184 GLU A O 1
ATOM 1460 N N . ARG A 1 185 ? 13.730 -0.653 9.248 1.00 91.81 185 ARG A N 1
ATOM 1461 C CA . ARG A 1 185 ? 13.890 -0.635 10.716 1.00 91.81 185 ARG A CA 1
ATOM 1462 C C . ARG A 1 185 ? 14.737 -1.800 11.229 1.00 91.81 185 ARG A C 1
ATOM 1464 O O . ARG A 1 185 ? 15.437 -1.638 12.230 1.00 91.81 185 ARG A O 1
ATOM 1471 N N . LEU A 1 186 ? 14.643 -2.968 10.595 1.00 93.38 186 LEU A N 1
ATOM 1472 C CA . LEU A 1 186 ? 15.353 -4.183 11.004 1.00 93.38 186 LEU A CA 1
ATOM 1473 C C . LEU A 1 186 ? 16.766 -4.272 10.414 1.00 93.38 186 LEU A C 1
ATOM 1475 O O . LEU A 1 186 ? 17.665 -4.826 11.048 1.00 93.38 186 LEU A O 1
ATOM 1479 N N . SER A 1 187 ? 16.968 -3.781 9.197 1.00 93.44 187 SER A N 1
ATOM 1480 C CA . SER A 1 187 ? 18.207 -3.867 8.419 1.00 93.44 187 SER A CA 1
ATOM 1481 C C . SER A 1 187 ? 18.335 -2.631 7.515 1.00 93.44 187 SER A C 1
ATOM 1483 O O . SER A 1 187 ? 18.035 -2.707 6.324 1.00 93.44 187 SER A O 1
ATOM 1485 N N . PRO A 1 188 ? 18.760 -1.483 8.081 1.00 92.38 188 PRO A N 1
ATOM 1486 C CA . PRO A 1 188 ? 18.840 -0.227 7.342 1.00 92.38 188 PRO A CA 1
ATOM 1487 C C . PRO A 1 188 ? 19.719 -0.334 6.092 1.00 92.38 188 PRO A C 1
ATOM 1489 O O . PRO A 1 188 ? 20.881 -0.739 6.190 1.00 92.38 188 PRO A O 1
ATOM 1492 N N . GLY A 1 189 ? 19.182 0.064 4.940 1.00 89.38 189 GLY A N 1
ATOM 1493 C CA . GLY A 1 189 ? 19.857 0.026 3.640 1.00 89.38 189 GLY A CA 1
ATOM 1494 C C . GLY A 1 189 ? 19.761 -1.304 2.887 1.00 89.38 189 GLY A C 1
ATOM 1495 O O . GLY A 1 189 ? 20.177 -1.351 1.731 1.00 89.38 189 GLY A O 1
ATOM 1496 N N . ASP A 1 190 ? 19.195 -2.346 3.503 1.00 90.44 190 ASP A N 1
ATOM 1497 C CA . ASP A 1 190 ? 19.002 -3.672 2.895 1.00 90.44 190 ASP A CA 1
ATOM 1498 C C . ASP A 1 190 ? 17.516 -3.983 2.610 1.00 90.44 190 ASP A C 1
ATOM 1500 O O . ASP A 1 190 ? 17.171 -5.116 2.261 1.00 90.44 190 ASP A O 1
ATOM 1504 N N . ALA A 1 191 ? 16.624 -2.999 2.771 1.00 93.00 191 ALA A N 1
ATOM 1505 C CA . ALA A 1 191 ? 15.207 -3.150 2.464 1.00 93.00 191 ALA A CA 1
ATOM 1506 C C . ALA A 1 191 ? 14.974 -3.418 0.969 1.00 93.00 191 ALA A C 1
ATOM 1508 O O . ALA A 1 191 ? 15.686 -2.908 0.100 1.00 93.00 191 ALA A O 1
ATOM 1509 N N . ILE A 1 192 ? 13.938 -4.201 0.662 1.00 91.31 192 ILE A N 1
ATOM 1510 C CA . ILE A 1 192 ? 13.492 -4.432 -0.711 1.00 91.31 192 ILE A CA 1
ATOM 1511 C C . ILE A 1 192 ? 13.206 -3.096 -1.404 1.00 91.31 192 ILE A C 1
ATOM 1513 O O . ILE A 1 192 ? 12.453 -2.273 -0.886 1.00 91.31 192 ILE A O 1
ATOM 1517 N N . SER A 1 193 ? 13.801 -2.904 -2.580 1.00 94.62 193 SER A N 1
ATOM 1518 C CA . SER A 1 193 ? 13.593 -1.755 -3.464 1.00 94.62 193 SER A CA 1
ATOM 1519 C C . SER A 1 193 ? 12.725 -2.140 -4.663 1.00 94.62 193 SER A C 1
ATOM 1521 O O . SER A 1 193 ? 12.681 -3.309 -5.064 1.00 94.62 193 SER A O 1
ATOM 1523 N N . ILE A 1 194 ? 12.046 -1.169 -5.274 1.00 95.62 194 ILE A N 1
ATOM 1524 C CA . ILE A 1 194 ? 11.308 -1.374 -6.526 1.00 95.62 194 ILE A CA 1
ATOM 1525 C C . ILE A 1 194 ? 12.292 -1.515 -7.685 1.00 95.62 194 ILE A C 1
ATOM 1527 O O . ILE A 1 194 ? 12.151 -2.421 -8.509 1.00 95.62 194 ILE A O 1
ATOM 1531 N N . TYR A 1 195 ? 13.305 -0.653 -7.738 1.00 95.94 195 TYR A N 1
ATOM 1532 C CA . TYR A 1 195 ? 14.362 -0.746 -8.741 1.00 95.94 195 TYR A CA 1
ATOM 1533 C C . TYR A 1 195 ? 15.392 -1.806 -8.350 1.00 95.94 195 TYR A C 1
A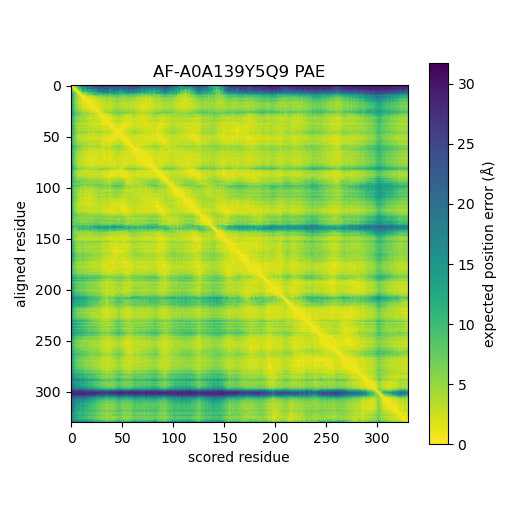TOM 1535 O O . TYR A 1 195 ? 15.745 -1.956 -7.182 1.00 95.94 195 TYR A O 1
ATOM 1543 N N . GLY A 1 196 ? 15.884 -2.565 -9.327 1.00 94.00 196 GLY A N 1
ATOM 1544 C CA . GLY A 1 196 ? 16.885 -3.617 -9.132 1.00 94.00 196 GLY A CA 1
ATOM 1545 C C . GLY A 1 196 ? 16.352 -4.947 -8.593 1.00 94.00 196 GLY A C 1
ATOM 1546 O O . GLY A 1 196 ? 17.034 -5.966 -8.713 1.00 94.00 196 GLY A O 1
ATOM 1547 N N . THR A 1 197 ? 15.129 -4.991 -8.065 1.00 94.81 197 THR A N 1
ATOM 1548 C CA . THR A 1 197 ? 14.502 -6.244 -7.629 1.00 94.81 197 THR A CA 1
ATOM 1549 C C . THR A 1 197 ? 13.789 -6.922 -8.804 1.00 94.81 197 THR A C 1
ATOM 1551 O O . THR A 1 197 ? 12.970 -6.283 -9.466 1.00 94.81 197 THR A O 1
ATOM 1554 N N . PRO A 1 198 ? 14.025 -8.226 -9.065 1.00 92.38 198 PRO A N 1
ATOM 1555 C CA . PRO A 1 198 ? 13.291 -8.961 -10.093 1.00 92.38 198 PRO A CA 1
ATOM 1556 C C . PRO A 1 198 ? 11.776 -8.862 -9.908 1.00 92.38 198 PRO A C 1
ATOM 1558 O O . PRO A 1 198 ? 11.268 -9.055 -8.800 1.00 92.38 198 PRO A O 1
ATOM 1561 N N . LEU A 1 199 ? 11.040 -8.636 -10.999 1.00 90.44 199 LEU A N 1
ATOM 1562 C CA . LEU A 1 199 ? 9.586 -8.490 -10.946 1.00 90.44 199 LEU A CA 1
ATOM 1563 C C . LEU A 1 199 ? 8.912 -9.722 -10.328 1.00 90.44 199 LEU A C 1
ATOM 1565 O O . LEU A 1 199 ? 8.020 -9.564 -9.503 1.00 90.44 199 LEU A O 1
ATOM 1569 N N . ALA A 1 200 ? 9.379 -10.937 -10.630 1.00 88.88 200 ALA A N 1
ATOM 1570 C CA . ALA A 1 200 ? 8.880 -12.149 -9.978 1.00 88.88 200 ALA A CA 1
ATOM 1571 C C . ALA A 1 200 ? 8.965 -12.085 -8.437 1.00 88.88 200 ALA A C 1
ATOM 1573 O O . ALA A 1 200 ? 8.039 -12.518 -7.747 1.00 88.88 200 ALA A O 1
ATOM 1574 N N . THR A 1 201 ? 10.045 -11.510 -7.895 1.00 91.44 201 THR A N 1
ATOM 1575 C CA . THR A 1 201 ? 10.220 -11.296 -6.452 1.00 91.44 201 THR A CA 1
ATOM 1576 C C . THR A 1 201 ? 9.236 -10.256 -5.933 1.00 91.44 201 THR A C 1
ATOM 1578 O O . THR A 1 201 ? 8.593 -10.499 -4.914 1.00 91.44 201 THR A O 1
ATOM 1581 N N . LEU A 1 202 ? 9.061 -9.135 -6.642 1.00 92.44 202 LEU A N 1
ATOM 1582 C CA . LEU A 1 202 ? 8.063 -8.124 -6.284 1.00 92.44 202 LEU A CA 1
ATOM 1583 C C . LEU A 1 202 ? 6.654 -8.739 -6.277 1.00 92.44 202 LEU A C 1
ATOM 1585 O O . LEU A 1 202 ? 5.980 -8.708 -5.253 1.00 92.44 202 LEU A O 1
ATOM 1589 N N . CYS A 1 203 ? 6.234 -9.412 -7.348 1.00 89.00 203 CYS A N 1
ATOM 1590 C CA . CYS A 1 203 ? 4.935 -10.089 -7.437 1.00 89.00 203 CYS A CA 1
ATOM 1591 C C . CYS A 1 203 ? 4.688 -11.096 -6.300 1.00 89.00 203 CYS A C 1
ATOM 1593 O O . CYS A 1 203 ? 3.547 -11.297 -5.891 1.00 89.00 203 CYS A O 1
ATOM 1595 N N . ALA A 1 204 ? 5.744 -11.744 -5.801 1.00 86.75 204 ALA A N 1
ATOM 1596 C CA . ALA A 1 204 ? 5.662 -12.696 -4.697 1.00 86.75 204 ALA A CA 1
ATOM 1597 C C . ALA A 1 204 ? 5.634 -12.037 -3.308 1.00 86.75 204 ALA A C 1
ATOM 1599 O O . ALA A 1 204 ? 5.347 -12.718 -2.325 1.00 86.75 204 ALA A O 1
ATOM 1600 N N . ARG A 1 205 ? 5.973 -10.749 -3.203 1.00 88.25 205 ARG A N 1
ATOM 1601 C CA . ARG A 1 205 ? 6.124 -10.024 -1.935 1.00 88.25 205 ARG A CA 1
ATOM 1602 C C . ARG A 1 205 ? 5.034 -8.991 -1.717 1.00 88.25 205 ARG A C 1
ATOM 1604 O O . ARG A 1 205 ? 4.536 -8.886 -0.601 1.00 88.25 205 ARG A O 1
ATOM 1611 N N . ILE A 1 206 ? 4.664 -8.240 -2.749 1.00 88.88 206 ILE A N 1
ATOM 1612 C CA . ILE A 1 206 ? 3.743 -7.109 -2.629 1.00 88.88 206 ILE A CA 1
ATOM 1613 C C . ILE A 1 206 ? 2.348 -7.424 -3.177 1.00 88.88 206 ILE A C 1
ATOM 1615 O O . ILE A 1 206 ? 2.210 -8.288 -4.042 1.00 88.88 206 ILE A O 1
ATOM 1619 N N . PRO A 1 207 ? 1.301 -6.743 -2.675 1.00 84.31 207 PRO A N 1
ATOM 1620 C CA . PRO A 1 207 ? -0.053 -6.892 -3.182 1.00 84.31 207 PRO A CA 1
ATOM 1621 C C . PRO A 1 207 ? -0.141 -6.567 -4.673 1.00 84.31 207 PRO A C 1
ATOM 1623 O O . PRO A 1 207 ? 0.348 -5.533 -5.127 1.00 84.31 207 PRO A O 1
ATOM 1626 N N . THR A 1 208 ? -0.804 -7.444 -5.417 1.00 81.56 208 THR A N 1
ATOM 1627 C CA . THR A 1 208 ? -0.947 -7.366 -6.880 1.00 81.56 208 THR A CA 1
ATOM 1628 C C . THR A 1 208 ? -2.405 -7.307 -7.336 1.00 81.56 208 THR A C 1
ATOM 1630 O O . THR A 1 208 ? -2.696 -7.058 -8.498 1.00 81.56 208 THR A O 1
ATOM 1633 N N . ASP A 1 209 ? -3.340 -7.509 -6.411 1.00 75.75 209 ASP A N 1
ATOM 1634 C CA . ASP A 1 209 ? -4.785 -7.541 -6.628 1.00 75.75 209 ASP A CA 1
ATOM 1635 C C . ASP A 1 209 ? -5.466 -6.198 -6.319 1.00 75.75 209 ASP A C 1
ATOM 1637 O O . ASP A 1 209 ? -6.689 -6.126 -6.206 1.00 75.75 209 ASP A O 1
ATOM 1641 N N . VAL A 1 210 ? -4.676 -5.136 -6.139 1.00 74.56 210 VAL A N 1
ATOM 1642 C CA . VAL A 1 210 ? -5.175 -3.830 -5.685 1.00 74.56 210 VAL A CA 1
ATOM 1643 C C . VAL A 1 210 ? -5.758 -3.006 -6.837 1.00 74.56 210 VAL A C 1
ATOM 1645 O O . VAL A 1 210 ? -6.685 -2.229 -6.622 1.00 74.56 210 VAL A O 1
ATOM 1648 N N . VAL A 1 211 ? -5.268 -3.199 -8.069 1.00 80.38 211 VAL A N 1
ATOM 1649 C CA . VAL A 1 211 ? -5.683 -2.403 -9.235 1.00 80.38 211 VAL A CA 1
ATOM 1650 C C . VAL A 1 211 ? -6.243 -3.303 -10.346 1.00 80.38 211 VAL A C 1
ATOM 1652 O O . VAL A 1 211 ? -5.481 -3.871 -11.125 1.00 80.38 211 VAL A O 1
ATOM 1655 N N . PRO A 1 212 ? -7.577 -3.442 -10.465 1.00 79.12 212 PRO A N 1
ATOM 1656 C CA . PRO A 1 212 ? -8.195 -4.179 -11.567 1.00 79.12 212 PRO A CA 1
ATOM 1657 C C . PRO A 1 212 ? -7.877 -3.545 -12.939 1.00 79.12 212 PRO A C 1
ATOM 1659 O O . PRO A 1 212 ? -7.813 -2.321 -13.028 1.00 79.12 212 PRO A O 1
ATOM 1662 N N . PRO A 1 213 ? -7.756 -4.325 -14.033 1.00 84.44 213 PRO A N 1
ATOM 1663 C CA . PRO A 1 213 ? -7.938 -5.775 -14.136 1.00 84.44 213 PRO A CA 1
ATOM 1664 C C . PRO A 1 213 ? -6.683 -6.598 -13.800 1.00 84.44 213 PRO A C 1
ATOM 1666 O O . PRO A 1 213 ? -6.742 -7.826 -13.910 1.00 84.44 213 PRO A O 1
ATOM 1669 N N . TYR A 1 214 ? -5.580 -5.951 -13.416 1.00 84.88 214 TYR A N 1
ATOM 1670 C CA . TYR A 1 214 ? -4.318 -6.608 -13.091 1.00 84.88 214 TYR A CA 1
ATOM 1671 C C . TYR A 1 214 ? -4.470 -7.454 -11.824 1.00 84.88 214 TYR A C 1
ATOM 1673 O O . TYR A 1 214 ? -5.149 -7.066 -10.871 1.00 84.88 214 TYR A O 1
ATOM 1681 N N . LYS A 1 215 ? -3.903 -8.662 -11.841 1.00 85.56 215 LYS A N 1
ATOM 1682 C CA . LYS A 1 215 ? -4.037 -9.630 -10.736 1.00 85.56 215 LYS A CA 1
ATOM 1683 C C . LYS A 1 215 ? -2.706 -10.058 -10.148 1.00 85.56 215 LYS A C 1
ATOM 1685 O O . LYS A 1 215 ? -2.690 -10.768 -9.146 1.00 85.56 215 LYS A O 1
ATOM 1690 N N . ARG A 1 216 ? -1.617 -9.763 -10.845 1.00 86.75 216 ARG A N 1
ATOM 1691 C CA . ARG A 1 216 ? -0.266 -10.258 -10.579 1.00 86.75 216 ARG A CA 1
ATOM 1692 C C . ARG A 1 216 ? 0.776 -9.156 -10.700 1.00 86.75 216 ARG A C 1
ATOM 1694 O O . ARG A 1 216 ? 1.927 -9.406 -10.362 1.00 86.75 216 ARG A O 1
ATOM 1701 N N . LEU A 1 217 ? 0.389 -7.964 -11.137 1.00 88.56 217 LEU A N 1
ATOM 1702 C CA . LEU A 1 217 ? 1.271 -6.823 -11.273 1.00 88.56 217 LEU A CA 1
ATOM 1703 C C . LEU A 1 217 ? 1.256 -5.951 -10.005 1.00 88.56 217 LEU A C 1
ATOM 1705 O O . LEU A 1 217 ? 0.183 -5.586 -9.523 1.00 88.56 217 LEU A O 1
ATOM 1709 N N . PRO A 1 218 ? 2.426 -5.600 -9.447 1.00 89.56 218 PRO A N 1
ATOM 1710 C CA . PRO A 1 218 ? 2.542 -4.562 -8.435 1.00 89.56 218 PRO A CA 1
ATOM 1711 C C . PRO A 1 218 ? 1.825 -3.265 -8.808 1.00 89.56 218 PRO A C 1
ATOM 1713 O O . PRO A 1 218 ? 1.978 -2.783 -9.930 1.00 89.56 218 PRO A O 1
ATOM 1716 N N . ALA A 1 219 ? 1.142 -2.645 -7.843 1.00 88.88 219 ALA A N 1
ATOM 1717 C CA . ALA A 1 219 ? 0.429 -1.383 -8.065 1.00 88.88 219 ALA A CA 1
ATOM 1718 C C . ALA A 1 219 ? 1.320 -0.292 -8.687 1.00 88.88 219 ALA A C 1
ATOM 1720 O O . ALA A 1 219 ? 0.891 0.373 -9.619 1.00 88.88 219 ALA A O 1
ATOM 1721 N N . VAL A 1 220 ? 2.590 -0.191 -8.276 1.00 92.00 220 VAL A N 1
ATOM 1722 C CA . VAL A 1 220 ? 3.522 0.811 -8.822 1.00 92.00 220 VAL A CA 1
ATOM 1723 C C . VAL A 1 220 ? 3.766 0.655 -10.328 1.00 92.00 220 VAL A C 1
ATOM 1725 O O . VAL A 1 220 ? 3.868 1.648 -11.040 1.00 92.00 220 VAL A O 1
ATOM 1728 N N . TYR A 1 221 ? 3.807 -0.576 -10.850 1.00 92.38 221 TYR A N 1
ATOM 1729 C CA . TYR A 1 221 ? 3.946 -0.811 -12.292 1.00 92.38 221 TYR A CA 1
ATOM 1730 C C . TYR A 1 221 ? 2.679 -0.371 -13.031 1.00 92.38 221 TYR A C 1
ATOM 1732 O O . TYR A 1 221 ? 2.770 0.206 -14.113 1.00 92.38 221 TYR A O 1
ATOM 1740 N N . VAL A 1 222 ? 1.509 -0.593 -12.425 1.00 90.75 222 VAL A N 1
ATOM 1741 C CA . VAL A 1 222 ? 0.237 -0.083 -12.948 1.00 90.75 222 VAL A CA 1
ATOM 1742 C C . VAL A 1 222 ? 0.222 1.445 -12.927 1.00 90.75 222 VAL A C 1
ATOM 1744 O O . VAL A 1 222 ? -0.147 2.051 -13.926 1.00 90.75 222 VAL A O 1
ATOM 1747 N N . ASP A 1 223 ? 0.704 2.075 -11.852 1.00 92.56 223 ASP A N 1
ATOM 1748 C CA . ASP A 1 223 ? 0.806 3.533 -11.755 1.00 92.56 223 ASP A CA 1
ATOM 1749 C C . ASP A 1 223 ? 1.690 4.111 -12.864 1.00 92.56 223 ASP A C 1
ATOM 1751 O O . ASP A 1 223 ? 1.303 5.093 -13.497 1.00 92.56 223 ASP A O 1
ATOM 1755 N N . PHE A 1 224 ? 2.835 3.492 -13.172 1.00 95.12 224 PHE A N 1
ATOM 1756 C CA . PHE A 1 224 ? 3.649 3.901 -14.320 1.00 95.12 224 PHE A CA 1
ATOM 1757 C C . PHE A 1 224 ? 2.861 3.846 -15.631 1.00 95.12 224 PHE A C 1
ATOM 1759 O O . PHE A 1 224 ? 2.880 4.811 -16.396 1.00 95.12 224 PHE A O 1
ATOM 1766 N N . VAL A 1 225 ? 2.160 2.741 -15.895 1.00 92.00 225 VAL A N 1
ATOM 1767 C CA . VAL A 1 225 ? 1.365 2.578 -17.120 1.00 92.00 225 VAL A CA 1
ATOM 1768 C C . VAL A 1 225 ? 0.251 3.622 -17.186 1.00 92.00 225 VAL A C 1
ATOM 1770 O O . VAL A 1 225 ? 0.125 4.305 -18.205 1.00 92.00 225 VAL A O 1
ATOM 1773 N N . ASP A 1 226 ? -0.509 3.807 -16.108 1.00 92.56 226 ASP A N 1
ATOM 1774 C CA . ASP A 1 226 ? -1.607 4.774 -16.023 1.00 92.56 226 ASP A CA 1
ATOM 1775 C C . ASP A 1 226 ? -1.113 6.203 -16.309 1.00 92.56 226 ASP A C 1
ATOM 1777 O O . ASP A 1 226 ? -1.698 6.921 -17.124 1.00 92.56 226 ASP A O 1
ATOM 1781 N N . HIS A 1 227 ? 0.005 6.616 -15.701 1.00 95.69 227 HIS A N 1
ATOM 1782 C CA . HIS A 1 227 ? 0.548 7.962 -15.891 1.00 95.69 227 HIS A CA 1
ATOM 1783 C C . HIS A 1 227 ? 1.147 8.159 -17.287 1.00 95.69 227 HIS A C 1
ATOM 1785 O O . HIS A 1 227 ? 0.889 9.185 -17.918 1.00 95.69 227 HIS A O 1
ATOM 1791 N N . ILE A 1 228 ? 1.896 7.186 -17.814 1.00 96.31 228 ILE A N 1
ATOM 1792 C CA . ILE A 1 228 ? 2.520 7.275 -19.147 1.00 96.31 228 ILE A CA 1
ATOM 1793 C C . ILE A 1 228 ? 1.467 7.284 -20.256 1.00 96.31 228 ILE A C 1
ATOM 1795 O O . ILE A 1 228 ? 1.617 7.994 -21.253 1.00 96.31 228 ILE A O 1
ATOM 1799 N N . THR A 1 229 ? 0.395 6.510 -20.088 1.00 95.06 229 THR A N 1
ATOM 1800 C CA . THR A 1 229 ? -0.697 6.409 -21.068 1.00 95.06 229 THR A CA 1
ATOM 1801 C C . THR A 1 229 ? -1.767 7.487 -20.897 1.00 95.06 229 THR A C 1
ATOM 1803 O O . THR A 1 229 ? -2.663 7.603 -21.740 1.00 95.06 229 THR A O 1
ATOM 1806 N N . SER A 1 230 ? -1.663 8.319 -19.857 1.00 95.81 230 SER A N 1
ATOM 1807 C CA . SER A 1 230 ? -2.542 9.468 -19.662 1.00 95.81 230 SER A CA 1
ATOM 1808 C C . SER A 1 230 ? -2.488 10.423 -20.861 1.00 95.81 230 SER A C 1
ATOM 1810 O O . SER A 1 230 ? -1.468 10.560 -21.545 1.00 95.81 230 SER A O 1
ATOM 1812 N N . ARG A 1 231 ? -3.607 11.111 -21.124 1.00 94.00 231 ARG A N 1
ATOM 1813 C CA . ARG A 1 231 ? -3.750 11.996 -22.297 1.00 94.00 231 ARG A CA 1
ATOM 1814 C C . ARG A 1 231 ? -2.689 13.091 -22.348 1.00 94.00 231 ARG A C 1
ATOM 1816 O O . ARG A 1 231 ? -2.265 13.461 -23.440 1.00 94.00 231 ARG A O 1
ATOM 1823 N N . ASP A 1 232 ? -2.274 13.574 -21.184 1.00 93.12 232 ASP A N 1
ATOM 1824 C CA . ASP A 1 232 ? -1.327 14.676 -21.057 1.00 93.12 232 ASP A CA 1
ATOM 1825 C C . ASP A 1 232 ? 0.120 14.227 -21.312 1.00 93.12 232 ASP A C 1
ATOM 1827 O O . ASP A 1 232 ? 0.946 15.028 -21.746 1.00 93.12 232 ASP A O 1
ATOM 1831 N N . VAL A 1 233 ? 0.425 12.938 -21.114 1.00 96.31 233 VAL A N 1
ATOM 1832 C CA . VAL A 1 233 ? 1.781 12.390 -21.257 1.00 96.31 233 VAL A CA 1
ATOM 1833 C C . VAL A 1 233 ? 1.989 11.722 -22.614 1.00 96.31 233 VAL A C 1
ATOM 1835 O O . VAL A 1 233 ? 2.980 12.018 -23.286 1.00 96.31 233 VAL A O 1
ATOM 1838 N N . ILE A 1 234 ? 1.049 10.888 -23.073 1.00 96.31 234 ILE A N 1
ATOM 1839 C CA . ILE A 1 234 ? 1.210 10.049 -24.276 1.00 96.31 234 ILE A CA 1
ATOM 1840 C C . ILE A 1 234 ? 1.435 10.856 -25.567 1.00 96.31 234 ILE A C 1
ATOM 1842 O O . ILE A 1 234 ? 2.062 10.375 -26.509 1.00 96.31 234 ILE A O 1
ATOM 1846 N N . GLY A 1 235 ? 0.937 12.097 -25.616 1.00 95.50 235 GLY A N 1
ATOM 1847 C CA . GLY A 1 235 ? 1.116 13.013 -26.747 1.00 95.50 235 GLY A CA 1
ATOM 1848 C C . GLY A 1 235 ? 2.479 13.711 -26.786 1.00 95.50 235 GLY A C 1
ATOM 1849 O O . GLY A 1 235 ? 2.763 14.442 -27.739 1.00 95.50 235 GLY A O 1
ATOM 1850 N N . THR A 1 236 ? 3.321 13.518 -25.770 1.00 96.81 236 THR A N 1
ATOM 1851 C CA . THR A 1 236 ? 4.626 14.171 -25.683 1.00 96.81 236 THR A CA 1
ATOM 1852 C C . THR A 1 236 ? 5.549 13.661 -26.782 1.00 96.81 236 THR A C 1
ATOM 1854 O O . THR A 1 236 ? 5.778 12.461 -26.945 1.00 96.81 236 THR A O 1
ATOM 1857 N N . LYS A 1 237 ? 6.105 14.597 -27.552 1.00 96.50 237 LYS A N 1
ATOM 1858 C CA . LYS A 1 237 ? 7.037 14.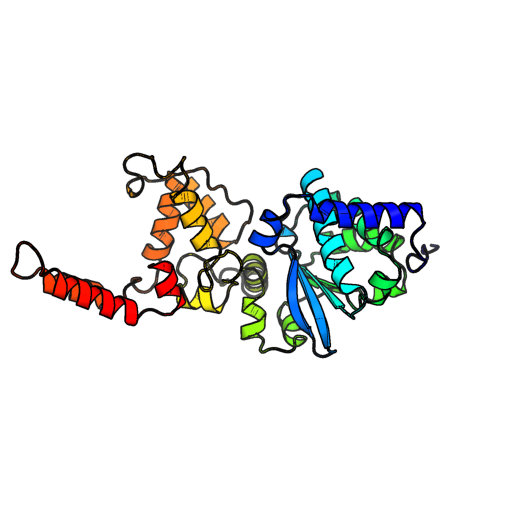276 -28.629 1.00 96.50 237 LYS A CA 1
ATOM 1859 C C . LYS A 1 237 ? 8.276 13.574 -28.066 1.00 96.50 237 LYS A C 1
ATOM 1861 O O . LYS A 1 237 ? 8.845 14.032 -27.081 1.00 96.50 237 LYS A O 1
ATOM 1866 N N . ASP A 1 238 ? 8.701 12.505 -28.740 1.00 95.88 238 ASP A N 1
ATOM 1867 C CA . ASP A 1 238 ? 9.900 11.736 -28.395 1.00 95.88 238 ASP A CA 1
ATOM 1868 C C . ASP A 1 238 ? 9.889 11.243 -26.932 1.00 95.88 238 ASP A C 1
ATOM 1870 O O . ASP A 1 238 ? 10.935 11.187 -26.291 1.00 95.88 238 ASP A O 1
ATOM 1874 N N . LEU A 1 239 ? 8.706 10.885 -26.407 1.00 95.62 239 LEU A N 1
ATOM 1875 C CA . LEU A 1 239 ? 8.458 10.561 -24.995 1.00 95.62 239 LEU A CA 1
ATOM 1876 C C . LEU A 1 239 ? 9.550 9.675 -24.370 1.00 95.62 239 LEU A C 1
ATOM 1878 O O . LEU A 1 239 ? 10.172 10.069 -23.390 1.00 95.62 239 LEU A O 1
ATOM 1882 N N . PHE A 1 240 ? 9.852 8.523 -24.976 1.00 95.50 240 PHE A N 1
ATOM 1883 C CA . PHE A 1 240 ? 10.856 7.569 -24.474 1.00 95.50 240 PHE A CA 1
ATOM 1884 C C . PHE A 1 240 ? 12.322 7.976 -24.704 1.00 95.50 240 PHE A C 1
ATOM 1886 O O . PHE A 1 240 ? 13.235 7.298 -24.226 1.00 95.50 240 PHE A O 1
ATOM 1893 N N . CYS A 1 241 ? 12.560 9.093 -25.389 1.00 95.44 241 CYS A N 1
ATOM 1894 C CA . CYS A 1 241 ? 13.878 9.698 -25.578 1.00 95.44 241 CYS A CA 1
ATOM 1895 C C . CYS A 1 241 ? 14.141 10.859 -24.609 1.00 95.44 241 CYS A C 1
ATOM 1897 O O . CYS A 1 241 ? 15.252 11.390 -24.595 1.00 95.44 241 CYS A O 1
ATOM 1899 N N . LEU A 1 242 ? 13.153 11.260 -23.803 1.00 95.25 242 LEU A N 1
ATOM 1900 C CA . LEU A 1 242 ? 13.330 12.308 -22.802 1.00 95.25 242 LEU A CA 1
ATOM 1901 C C . LEU A 1 242 ? 14.366 11.903 -21.747 1.00 95.25 242 LEU A C 1
ATOM 1903 O O . LEU A 1 242 ? 14.570 10.721 -21.453 1.00 95.25 242 LEU A O 1
ATOM 1907 N N . GLN A 1 243 ? 15.022 12.904 -21.169 1.00 93.06 243 GLN A N 1
ATOM 1908 C CA . GLN A 1 243 ? 16.004 12.742 -20.102 1.00 93.06 243 GLN A CA 1
ATOM 1909 C C . GLN A 1 243 ? 15.720 13.772 -19.014 1.00 93.06 243 GLN A C 1
ATOM 1911 O O . GLN A 1 243 ? 15.570 14.958 -19.309 1.00 93.06 243 GLN A O 1
ATOM 1916 N N . ALA A 1 244 ? 15.624 13.310 -17.772 1.00 94.56 244 ALA A N 1
ATOM 1917 C CA . ALA A 1 244 ? 15.604 14.185 -16.609 1.00 94.56 244 ALA A CA 1
ATOM 1918 C C . ALA A 1 244 ? 17.032 14.502 -16.152 1.00 94.56 244 ALA A C 1
ATOM 1920 O O . ALA A 1 244 ? 17.979 13.769 -16.446 1.00 94.56 244 ALA A O 1
ATOM 1921 N N . ASP A 1 245 ? 17.182 15.598 -15.415 1.00 96.12 245 ASP A N 1
ATOM 1922 C CA . ASP A 1 245 ? 18.405 15.856 -14.668 1.00 96.12 245 ASP A CA 1
ATOM 1923 C C . ASP A 1 245 ? 18.548 14.867 -13.497 1.00 96.12 245 ASP A C 1
ATOM 1925 O O . ASP A 1 245 ? 17.574 14.271 -13.028 1.00 96.12 245 ASP A O 1
ATOM 1929 N N . CYS A 1 246 ? 19.775 14.706 -13.000 1.00 95.69 246 CYS A N 1
ATOM 1930 C CA . CYS A 1 246 ? 20.062 13.731 -11.952 1.00 95.69 246 CYS A CA 1
ATOM 1931 C C . CYS A 1 246 ? 19.271 13.981 -10.662 1.00 95.69 246 CYS A C 1
ATOM 1933 O O . CYS A 1 246 ? 18.857 13.018 -10.028 1.00 95.69 246 CYS A O 1
ATOM 1935 N N . ALA A 1 247 ? 19.061 15.240 -10.259 1.00 96.75 247 ALA A N 1
ATOM 1936 C CA . ALA A 1 247 ? 18.387 15.539 -8.997 1.00 96.75 247 ALA A CA 1
ATOM 1937 C C . ALA A 1 247 ? 16.913 15.124 -9.057 1.00 96.75 247 ALA A C 1
ATOM 1939 O O . ALA A 1 247 ? 16.433 14.458 -8.141 1.00 96.75 247 ALA A O 1
ATOM 1940 N N . SER A 1 248 ? 16.237 15.429 -10.169 1.00 96.38 248 SER A N 1
ATOM 1941 C CA . SER A 1 248 ? 14.867 14.975 -10.424 1.00 96.38 248 SER A CA 1
ATOM 1942 C C . SER A 1 248 ? 14.753 13.448 -10.429 1.00 96.38 248 SER A C 1
ATOM 1944 O O . SER A 1 248 ? 13.817 12.903 -9.851 1.00 96.38 248 SER A O 1
ATOM 1946 N N . ILE A 1 249 ? 15.711 12.745 -11.048 1.00 95.88 249 ILE A N 1
ATOM 1947 C CA . ILE A 1 249 ? 15.710 11.274 -11.083 1.00 95.88 249 ILE A CA 1
ATOM 1948 C C . ILE A 1 249 ? 15.924 10.696 -9.685 1.00 95.88 249 ILE A C 1
ATOM 1950 O O . ILE A 1 249 ? 15.180 9.804 -9.299 1.00 95.88 249 ILE A O 1
ATOM 1954 N N . TYR A 1 250 ? 16.901 11.188 -8.917 1.00 96.19 250 TYR A N 1
ATOM 1955 C CA . TYR A 1 250 ? 17.157 10.679 -7.566 1.00 96.19 250 TYR A CA 1
ATOM 1956 C C . TYR A 1 250 ? 15.977 10.908 -6.623 1.00 96.19 250 TYR A C 1
ATOM 1958 O O . TYR A 1 250 ? 15.664 10.017 -5.839 1.00 96.19 250 TYR A O 1
ATOM 1966 N N . ALA A 1 251 ? 15.314 12.064 -6.714 1.00 96.56 251 ALA A N 1
ATOM 1967 C CA . ALA A 1 251 ? 14.109 12.335 -5.938 1.00 96.56 251 ALA A CA 1
ATOM 1968 C C . ALA A 1 251 ? 12.983 11.358 -6.308 1.00 96.56 251 ALA A C 1
ATOM 1970 O O . ALA A 1 251 ? 12.467 10.665 -5.438 1.00 96.56 251 ALA A O 1
ATOM 1971 N N . PHE A 1 252 ? 12.679 11.228 -7.603 1.00 97.38 252 PHE A N 1
ATOM 1972 C CA . PHE A 1 252 ? 11.616 10.346 -8.084 1.00 97.38 252 PHE A CA 1
ATOM 1973 C C . PHE A 1 252 ? 11.890 8.866 -7.773 1.00 97.38 252 PHE A C 1
ATOM 1975 O O . PHE A 1 252 ? 11.017 8.159 -7.284 1.00 97.38 252 PHE A O 1
ATOM 1982 N N . VAL A 1 253 ? 13.114 8.387 -8.014 1.00 96.44 253 VAL A N 1
ATOM 1983 C CA . VAL A 1 253 ? 13.525 7.016 -7.677 1.00 96.44 253 VAL A CA 1
ATOM 1984 C C . VAL A 1 253 ? 13.424 6.778 -6.174 1.00 96.44 253 VAL A C 1
ATOM 1986 O O . VAL A 1 253 ? 12.868 5.763 -5.769 1.00 96.44 253 VAL A O 1
ATOM 1989 N N . GLY A 1 254 ? 13.899 7.725 -5.359 1.00 95.50 254 GLY A N 1
ATOM 1990 C CA . GLY A 1 254 ? 13.822 7.639 -3.903 1.00 95.50 254 GLY A CA 1
ATOM 1991 C C . GLY A 1 254 ? 12.385 7.568 -3.387 1.00 95.50 254 GLY A C 1
ATOM 1992 O O . GLY A 1 254 ? 12.094 6.729 -2.540 1.00 95.50 254 GLY A O 1
ATOM 1993 N N . ASP A 1 255 ? 11.480 8.384 -3.931 1.00 95.88 255 ASP A N 1
ATOM 1994 C CA . ASP A 1 255 ? 10.056 8.341 -3.585 1.00 95.88 255 ASP A CA 1
ATOM 1995 C C . ASP A 1 255 ? 9.436 6.975 -3.909 1.00 95.88 255 ASP A C 1
ATOM 1997 O O . ASP A 1 255 ? 8.728 6.394 -3.085 1.00 95.88 255 ASP A O 1
ATOM 2001 N N . ILE A 1 256 ? 9.732 6.433 -5.092 1.00 96.50 256 ILE A N 1
ATOM 2002 C CA . ILE A 1 256 ? 9.207 5.137 -5.531 1.00 96.50 256 ILE A CA 1
ATOM 2003 C C . ILE A 1 256 ? 9.778 3.983 -4.694 1.00 96.50 256 ILE A C 1
ATOM 2005 O O . ILE A 1 256 ? 9.011 3.137 -4.233 1.00 96.50 256 ILE A O 1
ATOM 2009 N N . ASP A 1 257 ? 11.090 3.958 -4.445 1.00 95.38 257 ASP A N 1
ATOM 2010 C CA . ASP A 1 257 ? 11.727 2.920 -3.626 1.00 95.38 257 ASP A CA 1
ATOM 2011 C C . ASP A 1 257 ? 11.279 2.974 -2.164 1.00 95.38 257 ASP A C 1
ATOM 2013 O O . ASP A 1 257 ? 11.167 1.928 -1.537 1.00 95.38 257 ASP A O 1
ATOM 2017 N N . GLN A 1 258 ? 10.942 4.142 -1.619 1.00 93.06 258 GLN A N 1
ATOM 2018 C CA . GLN A 1 258 ? 10.371 4.238 -0.270 1.00 93.06 258 GLN A CA 1
ATOM 2019 C C . GLN A 1 258 ? 8.880 3.877 -0.224 1.00 93.06 258 GLN A C 1
ATOM 2021 O O . GLN A 1 258 ? 8.308 3.709 0.853 1.00 93.06 258 GLN A O 1
ATOM 2026 N N . GLY A 1 259 ? 8.225 3.762 -1.383 1.00 92.44 259 GLY A N 1
ATOM 2027 C CA . GLY A 1 259 ? 6.784 3.562 -1.465 1.00 92.44 259 GLY A CA 1
ATOM 2028 C C . GLY A 1 259 ? 5.998 4.804 -1.051 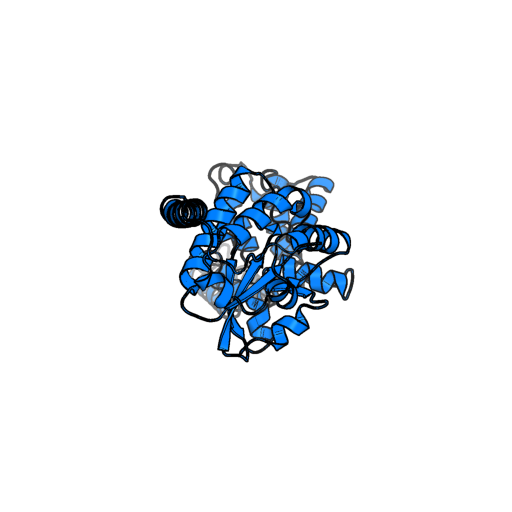1.00 92.44 259 GLY A C 1
ATOM 2029 O O . GLY A 1 259 ? 4.896 4.667 -0.517 1.00 92.44 259 GLY A O 1
ATOM 2030 N N . ASN A 1 260 ? 6.564 5.997 -1.266 1.00 92.56 260 ASN A N 1
ATOM 2031 C CA . ASN A 1 260 ? 5.936 7.271 -0.947 1.00 92.56 260 ASN A CA 1
ATOM 2032 C C . ASN A 1 260 ? 4.625 7.419 -1.747 1.00 92.56 260 ASN A C 1
ATOM 2034 O O . ASN A 1 260 ? 4.664 7.557 -2.972 1.00 92.56 260 ASN A O 1
ATOM 2038 N N . PRO A 1 261 ? 3.454 7.438 -1.087 1.00 88.50 261 PRO A N 1
ATOM 2039 C CA . PRO A 1 261 ? 2.178 7.523 -1.791 1.00 88.50 261 PRO A CA 1
ATOM 2040 C C . PRO A 1 261 ? 1.907 8.904 -2.402 1.00 88.50 261 PRO A C 1
ATOM 2042 O O . PRO A 1 261 ? 0.960 9.054 -3.169 1.00 88.50 261 PRO A O 1
ATOM 2045 N N . PHE A 1 262 ? 2.743 9.899 -2.093 1.00 89.50 262 PHE A N 1
ATOM 2046 C CA . PHE A 1 262 ? 2.668 11.259 -2.626 1.00 89.50 262 PHE A CA 1
ATOM 2047 C C . PHE A 1 262 ? 3.765 11.558 -3.652 1.00 89.50 262 PHE A C 1
ATOM 2049 O O . PHE A 1 262 ? 4.045 12.730 -3.905 1.00 89.50 262 PHE A O 1
ATOM 2056 N N . ALA A 1 263 ? 4.395 10.524 -4.223 1.00 92.25 263 ALA A N 1
ATOM 2057 C CA . ALA A 1 263 ? 5.378 10.680 -5.291 1.00 92.25 263 ALA A CA 1
ATOM 2058 C C . ALA A 1 263 ? 4.844 11.600 -6.407 1.00 92.25 263 ALA A C 1
ATOM 2060 O O . ALA A 1 263 ? 3.695 11.475 -6.844 1.00 92.25 263 ALA A O 1
ATOM 2061 N N . GLU A 1 264 ? 5.671 12.538 -6.873 1.00 90.38 264 GLU A N 1
ATOM 2062 C CA . GLU A 1 264 ? 5.263 13.499 -7.898 1.00 90.38 264 GLU A CA 1
ATOM 2063 C C . GLU A 1 264 ? 5.445 12.920 -9.311 1.00 90.38 264 GLU A C 1
ATOM 2065 O O . GLU A 1 264 ? 6.552 12.818 -9.837 1.00 90.38 264 GLU A O 1
ATOM 2070 N N . TRP A 1 265 ? 4.331 12.590 -9.967 1.00 94.44 265 TRP A N 1
ATOM 2071 C CA . TRP A 1 265 ? 4.312 11.990 -11.310 1.00 94.44 265 TRP A CA 1
ATOM 2072 C C . TRP A 1 265 ? 4.293 13.010 -12.465 1.00 94.44 265 TRP A C 1
ATOM 2074 O O . TRP A 1 265 ? 4.250 12.632 -13.635 1.00 94.44 265 TRP A O 1
ATOM 2084 N N . THR A 1 266 ? 4.300 14.311 -12.160 1.00 93.94 266 THR A N 1
ATOM 2085 C CA . THR A 1 266 ? 4.123 15.401 -13.142 1.00 93.94 266 THR A CA 1
ATOM 2086 C C . THR A 1 266 ? 5.389 15.686 -13.958 1.00 93.94 266 THR A C 1
ATOM 2088 O O . THR A 1 266 ? 5.312 16.199 -15.078 1.00 93.94 266 THR A O 1
ATOM 2091 N N . ASN A 1 267 ? 6.567 15.345 -13.427 1.00 95.94 267 ASN A N 1
ATOM 2092 C CA . ASN A 1 267 ? 7.842 15.511 -14.114 1.00 95.94 267 ASN A CA 1
ATOM 2093 C C . ASN A 1 267 ? 8.012 14.403 -15.167 1.00 95.94 267 ASN A C 1
ATOM 2095 O O . ASN A 1 267 ? 8.595 13.353 -14.901 1.00 95.94 267 ASN A O 1
ATOM 2099 N N . ILE A 1 268 ? 7.500 14.646 -16.380 1.00 97.00 268 ILE A N 1
ATOM 2100 C CA . ILE A 1 268 ? 7.462 13.657 -17.472 1.00 97.00 268 ILE A CA 1
ATOM 2101 C C . ILE A 1 268 ? 8.849 13.050 -17.772 1.00 97.00 268 ILE A C 1
ATOM 2103 O O . ILE A 1 268 ? 8.946 11.823 -17.855 1.00 97.00 268 ILE A O 1
ATOM 2107 N N . PRO A 1 269 ? 9.944 13.830 -17.910 1.00 97.38 269 PRO A N 1
ATOM 2108 C CA . PRO A 1 269 ? 11.268 13.241 -18.107 1.00 97.38 269 PRO A CA 1
ATOM 2109 C C . PRO A 1 269 ? 11.713 12.308 -16.968 1.00 97.38 269 PRO A C 1
ATOM 2111 O O . PRO A 1 269 ? 12.348 11.284 -17.243 1.00 97.38 269 PRO A O 1
ATOM 2114 N N . ALA A 1 270 ? 11.385 12.628 -15.710 1.00 97.50 270 ALA A N 1
ATOM 2115 C CA . ALA A 1 270 ? 11.718 11.786 -14.560 1.00 97.50 270 ALA A CA 1
ATOM 2116 C C . ALA A 1 270 ? 10.862 10.514 -14.539 1.00 97.50 270 ALA A C 1
ATOM 2118 O O . ALA A 1 270 ? 11.425 9.428 -14.437 1.00 97.50 270 ALA A O 1
ATOM 2119 N N . LEU A 1 271 ? 9.549 10.634 -14.772 1.00 97.56 271 LEU A N 1
ATOM 2120 C CA . LEU A 1 271 ? 8.609 9.517 -14.925 1.00 97.56 271 LEU A CA 1
ATOM 2121 C C . LEU A 1 271 ? 9.100 8.503 -15.970 1.00 97.56 271 LEU A C 1
ATOM 2123 O O . LEU A 1 271 ? 9.194 7.310 -15.688 1.00 97.56 271 LEU A O 1
ATOM 2127 N N . ILE A 1 272 ? 9.462 8.963 -17.171 1.00 97.38 272 ILE A N 1
ATOM 2128 C CA . ILE A 1 272 ? 9.910 8.072 -18.253 1.00 97.38 272 ILE A CA 1
ATOM 2129 C C . ILE A 1 272 ? 11.286 7.470 -17.973 1.00 97.38 272 ILE A C 1
ATOM 2131 O O . ILE A 1 272 ? 11.561 6.324 -18.335 1.00 97.38 272 ILE A O 1
ATOM 2135 N N . THR A 1 273 ? 12.177 8.227 -17.336 1.00 96.69 273 THR A N 1
ATOM 2136 C CA . THR A 1 273 ? 13.482 7.691 -16.940 1.00 96.69 273 THR A CA 1
ATOM 2137 C C . THR A 1 273 ? 13.332 6.640 -15.846 1.00 96.69 273 THR A C 1
ATOM 2139 O O . THR A 1 273 ? 13.898 5.563 -15.996 1.00 96.69 273 THR A O 1
ATOM 2142 N N . GLY A 1 274 ? 12.504 6.894 -14.832 1.00 96.75 274 GLY A N 1
ATOM 2143 C CA . GLY A 1 274 ? 12.133 5.914 -13.814 1.00 96.75 274 GLY A CA 1
ATOM 2144 C C . GLY A 1 274 ? 11.520 4.660 -14.430 1.00 96.75 274 GLY A C 1
ATOM 2145 O O . GLY A 1 274 ? 12.005 3.565 -14.189 1.00 96.75 274 GLY A O 1
ATOM 2146 N N . PHE A 1 275 ? 10.556 4.793 -15.342 1.00 96.50 275 PHE A N 1
ATOM 2147 C CA . PHE A 1 275 ? 9.965 3.629 -16.008 1.00 96.50 275 PHE A CA 1
ATOM 2148 C C . PHE A 1 275 ? 10.996 2.746 -16.722 1.00 96.50 275 PHE A C 1
ATOM 2150 O O . PHE A 1 275 ? 10.967 1.528 -16.583 1.00 96.50 275 PHE A O 1
ATOM 2157 N N . ARG A 1 276 ? 11.942 3.342 -17.461 1.00 95.38 276 ARG A N 1
ATOM 2158 C CA . ARG A 1 276 ? 13.031 2.582 -18.104 1.00 95.38 276 ARG A CA 1
ATOM 2159 C C . ARG A 1 276 ? 13.924 1.892 -17.075 1.00 95.38 276 ARG A C 1
ATOM 2161 O O . ARG A 1 276 ? 14.266 0.725 -17.252 1.00 95.38 276 ARG A O 1
ATOM 2168 N N . LEU A 1 277 ? 14.229 2.577 -15.971 1.00 95.75 277 LEU A N 1
ATOM 2169 C CA . LEU A 1 277 ? 15.035 2.026 -14.883 1.00 95.75 277 LEU A CA 1
ATOM 2170 C C . LEU A 1 277 ? 14.415 0.780 -14.248 1.00 95.75 277 LEU A C 1
ATOM 2172 O O . LEU A 1 277 ? 15.181 -0.059 -13.782 1.00 95.75 277 LEU A O 1
ATOM 2176 N N . LEU A 1 278 ? 13.088 0.591 -14.276 1.00 94.94 278 LEU A N 1
ATOM 2177 C CA . LEU A 1 278 ? 12.467 -0.666 -13.824 1.00 94.94 278 LEU A CA 1
ATOM 2178 C C . LEU A 1 278 ? 13.040 -1.893 -14.544 1.00 94.94 278 LEU A C 1
ATOM 2180 O O . LEU A 1 278 ? 13.132 -2.960 -13.949 1.00 94.94 278 LEU A O 1
ATOM 2184 N N . PHE A 1 279 ? 13.441 -1.736 -15.808 1.00 92.62 279 PHE A N 1
ATOM 2185 C CA . PHE A 1 279 ? 14.007 -2.805 -16.626 1.00 92.62 279 PHE A CA 1
ATOM 2186 C C . PHE A 1 279 ? 15.534 -2.733 -16.697 1.00 92.62 279 PHE A C 1
ATOM 2188 O O . PHE A 1 279 ? 16.197 -3.765 -16.615 1.00 92.62 279 PHE A O 1
ATOM 2195 N N . ASP A 1 280 ? 16.098 -1.527 -16.812 1.00 93.25 280 ASP A N 1
ATOM 2196 C CA . ASP A 1 280 ? 17.544 -1.323 -16.971 1.00 93.25 280 ASP A CA 1
ATOM 2197 C C . ASP A 1 280 ? 18.339 -1.664 -15.700 1.00 93.25 280 ASP A C 1
ATOM 2199 O O . ASP A 1 280 ? 19.530 -1.962 -15.777 1.00 93.25 280 ASP A O 1
ATOM 2203 N N . SER A 1 281 ? 17.693 -1.620 -14.530 1.00 94.50 281 SER A N 1
ATOM 2204 C CA . SER A 1 281 ? 18.322 -1.958 -13.247 1.00 94.50 281 SER A CA 1
ATOM 2205 C C . SER A 1 281 ? 18.237 -3.441 -12.885 1.00 94.50 281 SER A C 1
ATOM 2207 O O . SER A 1 281 ? 18.849 -3.851 -11.899 1.00 94.50 281 SER A O 1
ATOM 2209 N N . LEU A 1 282 ? 17.502 -4.256 -13.652 1.00 92.88 282 LEU A N 1
ATOM 2210 C CA . LEU A 1 282 ? 17.329 -5.670 -13.332 1.00 92.88 282 LEU A CA 1
ATOM 2211 C C . LEU A 1 282 ? 18.671 -6.422 -13.402 1.00 92.88 282 LEU A C 1
ATOM 2213 O O . LEU A 1 282 ? 19.452 -6.212 -14.334 1.00 92.88 282 LEU A O 1
ATOM 2217 N N . PRO A 1 283 ? 18.932 -7.356 -12.468 1.00 91.69 283 PRO A N 1
ATOM 2218 C CA . PRO A 1 283 ? 20.169 -8.137 -12.460 1.00 91.69 283 PRO A CA 1
ATOM 2219 C C . PRO A 1 283 ? 20.280 -9.052 -13.685 1.00 91.69 283 PRO A C 1
ATOM 2221 O O . PRO A 1 283 ? 21.380 -9.374 -14.131 1.00 91.69 283 PRO A O 1
ATOM 2224 N N . THR A 1 284 ? 19.137 -9.458 -14.234 1.00 89.50 284 THR A N 1
ATOM 2225 C CA . THR A 1 284 ? 19.009 -10.195 -15.487 1.00 89.50 284 THR A CA 1
ATOM 2226 C C . THR A 1 284 ? 18.079 -9.426 -16.425 1.00 89.50 284 THR A C 1
ATOM 2228 O O . THR A 1 284 ? 17.090 -8.856 -15.962 1.00 89.50 284 THR A O 1
ATOM 2231 N N . PRO A 1 285 ? 18.339 -9.405 -17.748 1.00 90.44 285 PRO A N 1
ATOM 2232 C CA . PRO A 1 285 ? 17.432 -8.765 -18.695 1.00 90.44 285 PRO A CA 1
ATOM 2233 C C . PRO A 1 285 ? 16.016 -9.328 -18.565 1.00 90.44 285 PRO A C 1
ATOM 2235 O O . PRO A 1 285 ? 15.857 -10.536 -18.396 1.00 90.44 285 PRO A O 1
ATOM 2238 N N . PHE A 1 286 ? 14.996 -8.480 -18.716 1.00 89.69 286 PHE A N 1
ATOM 2239 C CA . PHE A 1 286 ? 13.591 -8.863 -18.523 1.00 89.69 286 PHE A CA 1
ATOM 2240 C C . PHE A 1 286 ? 13.162 -10.098 -19.336 1.00 89.69 286 PHE A C 1
ATOM 2242 O O . PHE A 1 286 ? 12.463 -10.964 -18.829 1.00 89.69 286 PHE A O 1
ATOM 2249 N N . LEU A 1 287 ? 13.627 -10.221 -20.586 1.00 89.81 287 LEU A N 1
ATOM 2250 C CA . LEU A 1 287 ? 13.334 -11.374 -21.456 1.00 89.81 287 LEU A CA 1
ATOM 2251 C C . LEU A 1 287 ? 14.287 -12.573 -21.245 1.00 89.81 287 LEU A C 1
ATOM 2253 O O . LEU A 1 287 ? 14.233 -13.551 -21.990 1.00 89.81 287 LEU A O 1
ATOM 2257 N N . GLY A 1 288 ? 15.175 -12.499 -20.254 1.00 87.81 288 GLY A N 1
ATOM 2258 C CA . GLY A 1 288 ? 16.203 -13.491 -19.948 1.00 87.81 288 GLY A CA 1
ATOM 2259 C C . GLY A 1 288 ? 17.506 -13.317 -20.738 1.00 87.81 288 GLY A C 1
ATOM 2260 O O . GLY A 1 288 ? 17.568 -12.656 -21.777 1.00 87.81 288 GLY A O 1
ATOM 2261 N N . GLU A 1 289 ? 18.576 -13.960 -20.260 1.00 88.25 289 GLU A N 1
ATOM 2262 C CA . GLU A 1 289 ? 19.936 -13.852 -20.825 1.00 88.25 289 GLU A CA 1
ATOM 2263 C C . GLU A 1 289 ? 20.041 -14.344 -22.283 1.00 88.25 289 GLU A C 1
ATOM 2265 O O . GLU A 1 289 ? 20.862 -13.859 -23.062 1.00 88.25 289 GLU A O 1
ATOM 2270 N N . GLY A 1 290 ? 19.187 -15.294 -22.679 1.00 88.94 290 GLY A N 1
ATOM 2271 C CA . GLY A 1 290 ? 19.182 -15.879 -24.023 1.00 88.94 290 GLY A CA 1
ATOM 2272 C C . GLY A 1 290 ? 18.430 -15.066 -25.080 1.00 88.94 290 GLY A C 1
ATOM 2273 O O . GLY A 1 290 ? 18.600 -15.326 -26.275 1.00 88.94 290 GLY A O 1
ATOM 2274 N N . ALA A 1 291 ? 17.618 -14.079 -24.681 1.00 91.44 291 ALA A N 1
ATOM 2275 C CA . ALA A 1 291 ? 16.718 -13.375 -25.596 1.00 91.44 291 ALA A CA 1
ATOM 2276 C C . ALA A 1 291 ? 17.467 -12.639 -26.710 1.00 91.44 291 ALA A C 1
ATOM 2278 O O . ALA A 1 291 ? 17.108 -12.750 -27.882 1.00 91.44 291 ALA A O 1
ATOM 2279 N N . TYR A 1 292 ? 18.550 -11.936 -26.369 1.00 90.69 292 TYR A N 1
ATOM 2280 C CA . TYR A 1 292 ? 19.352 -11.224 -27.363 1.00 90.69 292 TYR A CA 1
ATOM 2281 C C . TYR A 1 292 ? 19.929 -12.177 -28.416 1.00 90.69 292 TYR A C 1
ATOM 2283 O O . TYR A 1 292 ? 19.856 -11.899 -29.613 1.00 90.69 292 TYR A O 1
ATOM 2291 N N . ALA A 1 293 ? 20.474 -13.321 -27.990 1.00 91.31 293 ALA A N 1
ATOM 2292 C CA . ALA A 1 293 ? 21.021 -14.318 -28.903 1.00 91.31 293 ALA A CA 1
ATOM 2293 C C . ALA A 1 293 ? 19.932 -14.910 -29.812 1.00 91.31 293 ALA A C 1
ATOM 2295 O O . ALA A 1 293 ? 20.168 -15.064 -31.012 1.00 91.31 293 ALA A O 1
ATOM 2296 N N . ALA A 1 294 ? 18.740 -15.172 -29.262 1.00 90.19 294 ALA A N 1
ATOM 2297 C CA . ALA A 1 294 ? 17.586 -15.645 -30.018 1.00 90.19 294 ALA A CA 1
ATOM 2298 C C . ALA A 1 294 ? 17.171 -14.635 -31.101 1.00 90.19 294 ALA A C 1
ATOM 2300 O O . ALA A 1 294 ? 17.127 -14.989 -32.277 1.00 90.19 294 ALA A O 1
ATOM 2301 N N . PHE A 1 295 ? 16.978 -13.358 -30.750 1.00 89.12 295 PHE A N 1
ATOM 2302 C CA . PHE A 1 295 ? 16.631 -12.317 -31.726 1.00 89.12 295 PHE A CA 1
ATOM 2303 C C . PHE A 1 295 ? 17.756 -12.036 -32.732 1.00 89.12 295 PHE A C 1
ATOM 2305 O O . PHE A 1 295 ? 17.493 -11.829 -33.916 1.00 89.12 295 PHE A O 1
ATOM 2312 N N . SER A 1 296 ? 19.019 -12.068 -32.300 1.00 88.62 296 SER A N 1
ATOM 2313 C CA . SER A 1 296 ? 20.178 -11.890 -33.182 1.00 88.62 296 SER A CA 1
ATOM 2314 C C . SER A 1 296 ? 20.292 -13.014 -34.217 1.00 88.62 296 SER A C 1
ATOM 2316 O O . SER A 1 296 ? 20.665 -12.767 -35.363 1.00 88.62 296 SER A O 1
ATOM 2318 N N . ALA A 1 297 ? 19.940 -14.251 -33.856 1.00 87.12 297 ALA A N 1
ATOM 2319 C CA . ALA A 1 297 ? 19.938 -15.370 -34.794 1.00 87.12 297 ALA A CA 1
ATOM 2320 C C . ALA A 1 297 ? 18.913 -15.188 -35.928 1.00 87.12 297 ALA A C 1
ATOM 2322 O O . ALA A 1 297 ? 19.187 -15.601 -37.052 1.00 87.12 297 ALA A O 1
ATOM 2323 N N . LEU A 1 298 ? 17.788 -14.509 -35.669 1.00 84.81 298 LEU A N 1
ATOM 2324 C CA . LEU A 1 298 ? 16.756 -14.232 -36.679 1.00 84.81 298 LEU A CA 1
ATOM 2325 C C . LEU A 1 298 ? 17.207 -13.231 -37.750 1.00 84.81 298 LEU A C 1
ATOM 2327 O O . LEU A 1 298 ? 16.678 -13.233 -38.860 1.00 84.81 298 LEU A O 1
ATOM 2331 N N . THR A 1 299 ? 18.163 -12.358 -37.425 1.00 76.81 299 THR A N 1
ATOM 2332 C CA . THR A 1 299 ? 18.631 -11.286 -38.319 1.00 76.81 299 THR A CA 1
ATOM 2333 C C . THR A 1 299 ? 19.931 -11.633 -39.044 1.00 76.81 299 THR A C 1
ATOM 2335 O O . THR A 1 299 ? 20.307 -10.959 -40.006 1.00 76.81 299 THR A O 1
ATOM 2338 N N . LYS A 1 300 ? 20.611 -12.720 -38.650 1.00 70.12 300 LYS A N 1
ATOM 2339 C CA . LYS A 1 300 ? 21.807 -13.233 -39.334 1.00 70.12 300 LYS A CA 1
ATOM 2340 C C . LYS A 1 300 ? 21.440 -13.846 -40.691 1.00 70.12 300 LYS A C 1
ATOM 2342 O O . LYS A 1 300 ? 21.254 -15.050 -40.811 1.00 70.12 300 LYS A O 1
ATOM 2347 N N . GLY A 1 301 ? 21.393 -13.007 -41.728 1.00 63.72 301 GLY A N 1
ATOM 2348 C CA . GLY A 1 301 ? 21.329 -13.438 -43.132 1.00 63.72 301 GLY A CA 1
ATOM 2349 C C . GLY A 1 301 ? 20.149 -12.911 -43.952 1.00 63.72 301 GLY A C 1
ATOM 2350 O O . GLY A 1 301 ? 20.078 -13.218 -45.139 1.00 63.72 301 GLY A O 1
ATOM 2351 N N . ALA A 1 302 ? 19.253 -12.104 -43.373 1.00 62.28 302 ALA A N 1
ATOM 2352 C CA . ALA A 1 302 ? 18.109 -11.528 -44.081 1.00 62.28 302 ALA A CA 1
ATOM 2353 C C . ALA A 1 302 ? 17.885 -10.056 -43.703 1.00 62.28 302 ALA A C 1
ATOM 2355 O O . ALA A 1 302 ? 18.106 -9.653 -42.564 1.00 62.28 302 ALA A O 1
ATOM 2356 N N . THR A 1 303 ? 17.407 -9.250 -44.656 1.00 67.19 303 THR A N 1
ATOM 2357 C CA . THR A 1 303 ? 17.018 -7.845 -44.429 1.00 67.19 303 THR A CA 1
ATOM 2358 C C . THR A 1 303 ? 15.721 -7.708 -43.624 1.00 67.19 303 THR A C 1
ATOM 2360 O O . THR A 1 303 ? 15.445 -6.629 -43.107 1.00 67.19 303 THR A O 1
ATOM 2363 N N . ALA A 1 304 ? 14.934 -8.784 -43.510 1.00 71.31 304 ALA A N 1
ATOM 2364 C CA . ALA A 1 304 ? 13.748 -8.872 -42.664 1.00 71.31 304 ALA A CA 1
ATOM 2365 C C . ALA A 1 304 ? 13.579 -10.313 -42.132 1.00 71.31 304 ALA A C 1
ATOM 2367 O O . ALA A 1 304 ? 13.673 -11.249 -42.931 1.00 71.31 304 ALA A O 1
ATOM 2368 N N . PRO A 1 305 ? 13.333 -10.509 -40.823 1.00 70.94 305 PRO A N 1
ATOM 2369 C CA . PRO A 1 305 ? 13.072 -11.830 -40.254 1.00 70.94 305 PRO A CA 1
ATOM 2370 C C . PRO A 1 305 ? 11.711 -12.380 -40.712 1.00 70.94 305 PRO A C 1
ATOM 2372 O O . PRO A 1 305 ? 10.767 -11.619 -40.945 1.00 70.94 305 PRO A O 1
ATOM 2375 N N . ASP A 1 306 ? 11.596 -13.707 -40.818 1.00 85.44 306 ASP A N 1
ATOM 2376 C CA . ASP A 1 306 ? 10.311 -14.377 -41.049 1.00 85.44 306 ASP A CA 1
ATOM 2377 C C . ASP A 1 306 ? 9.355 -14.070 -39.885 1.00 85.44 306 ASP A C 1
ATOM 2379 O O . ASP A 1 306 ? 9.688 -14.288 -38.719 1.00 85.44 306 ASP A O 1
ATOM 2383 N N . LYS A 1 307 ? 8.163 -13.546 -40.200 1.00 86.44 307 LYS A N 1
ATOM 2384 C CA . LYS A 1 307 ? 7.166 -13.132 -39.200 1.00 86.44 307 LYS A CA 1
ATOM 2385 C C . LYS A 1 307 ? 6.699 -14.285 -38.314 1.00 86.44 307 LYS A C 1
ATOM 2387 O O . LYS A 1 307 ? 6.449 -14.059 -37.135 1.00 86.44 307 LYS A O 1
ATOM 2392 N N . THR A 1 308 ? 6.569 -15.484 -38.874 1.00 89.12 308 THR A N 1
ATOM 2393 C CA . THR A 1 308 ? 6.133 -16.682 -38.145 1.00 89.12 308 THR A CA 1
ATOM 2394 C C . THR A 1 308 ? 7.208 -17.082 -37.149 1.00 89.12 308 THR A C 1
ATOM 2396 O O . THR A 1 308 ? 6.936 -17.200 -35.962 1.00 89.12 308 THR A O 1
ATOM 2399 N N . VAL A 1 309 ? 8.460 -17.154 -37.609 1.00 87.81 309 VAL A N 1
ATOM 2400 C CA . VAL A 1 309 ? 9.605 -17.515 -36.760 1.00 87.81 309 VAL A CA 1
ATOM 2401 C C . VAL A 1 309 ? 9.844 -16.465 -35.668 1.00 87.81 309 VAL A C 1
ATOM 2403 O O . VAL A 1 309 ? 10.169 -16.811 -34.532 1.00 87.81 309 VAL A O 1
ATOM 2406 N N . LEU A 1 310 ? 9.649 -15.179 -35.980 1.00 88.44 310 LEU A N 1
ATOM 2407 C CA . LEU A 1 310 ? 9.703 -14.102 -34.992 1.00 88.44 310 LEU A CA 1
ATOM 2408 C C . LEU A 1 310 ? 8.618 -14.270 -33.923 1.00 88.44 310 LEU A C 1
ATOM 2410 O O . LEU A 1 310 ? 8.926 -14.179 -32.736 1.00 88.44 310 LEU A O 1
ATOM 2414 N N . LEU A 1 311 ? 7.372 -14.528 -34.329 1.00 89.81 311 LEU A N 1
ATOM 2415 C CA . LEU A 1 311 ? 6.258 -14.725 -33.402 1.00 89.81 311 LEU A CA 1
ATOM 2416 C C . LEU A 1 311 ? 6.470 -15.962 -32.520 1.00 89.81 311 LEU A C 1
ATOM 2418 O O . LEU A 1 311 ? 6.247 -15.882 -31.313 1.00 89.81 311 LEU A O 1
ATOM 2422 N N . ASP A 1 312 ? 6.957 -17.065 -33.091 1.00 91.25 312 ASP A N 1
ATOM 2423 C CA . ASP A 1 312 ? 7.286 -18.288 -32.352 1.00 91.25 312 ASP A CA 1
ATOM 2424 C C . ASP A 1 312 ? 8.387 -18.025 -31.315 1.00 91.25 312 ASP A C 1
ATOM 2426 O O . ASP A 1 312 ? 8.269 -18.433 -30.160 1.00 91.25 312 ASP A O 1
ATOM 2430 N N . THR A 1 313 ? 9.421 -17.267 -31.696 1.00 91.00 313 THR A N 1
ATOM 2431 C CA . THR A 1 313 ? 10.519 -16.884 -30.793 1.00 91.00 313 THR A CA 1
ATOM 2432 C C . THR A 1 313 ? 10.018 -16.012 -29.641 1.00 91.00 313 THR A C 1
ATOM 2434 O O . THR A 1 313 ? 10.334 -16.286 -28.484 1.00 91.00 313 THR A O 1
ATOM 2437 N N . VAL A 1 314 ? 9.207 -14.986 -29.931 1.00 89.62 314 VAL A N 1
ATOM 2438 C CA . VAL A 1 314 ? 8.589 -14.134 -28.900 1.00 89.62 314 VAL A CA 1
ATOM 2439 C C . VAL A 1 314 ? 7.720 -14.980 -27.971 1.00 89.62 314 VAL A C 1
ATOM 2441 O O . VAL A 1 314 ? 7.877 -14.904 -26.759 1.00 89.62 314 VAL A O 1
ATOM 2444 N N . THR A 1 315 ? 6.863 -15.842 -28.519 1.00 91.00 315 THR A N 1
ATOM 2445 C CA . THR A 1 315 ? 5.973 -16.711 -27.732 1.00 91.00 315 THR A CA 1
ATOM 2446 C C . THR A 1 315 ? 6.759 -17.638 -26.807 1.00 91.00 315 THR A C 1
ATOM 2448 O O . THR A 1 315 ? 6.407 -17.786 -25.637 1.00 91.00 315 THR A O 1
ATOM 2451 N N . GLN A 1 316 ? 7.856 -18.224 -27.294 1.00 91.62 316 GLN A N 1
ATOM 2452 C CA . GLN A 1 316 ? 8.721 -19.075 -26.483 1.00 91.62 316 GLN A CA 1
ATOM 2453 C C . GLN A 1 316 ? 9.363 -18.295 -25.329 1.00 91.62 316 GLN A C 1
ATOM 2455 O O . GLN A 1 316 ? 9.332 -18.768 -24.192 1.00 91.62 316 GLN A O 1
ATOM 2460 N N . LEU A 1 317 ? 9.905 -17.103 -25.595 1.00 91.44 317 LEU A N 1
ATOM 2461 C CA . LEU A 1 317 ? 10.502 -16.252 -24.560 1.00 91.44 317 LEU A CA 1
ATOM 2462 C C . LEU A 1 317 ? 9.466 -15.840 -23.507 1.00 91.44 317 LEU A C 1
ATOM 2464 O O . LEU A 1 317 ? 9.731 -15.966 -22.316 1.00 91.44 317 LEU A O 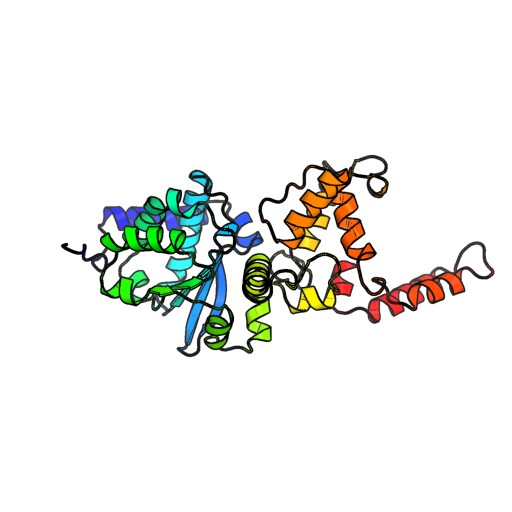1
ATOM 2468 N N . LEU A 1 318 ? 8.262 -15.444 -23.929 1.00 89.94 318 LEU A N 1
ATOM 2469 C CA . LEU A 1 318 ? 7.173 -15.089 -23.015 1.00 89.94 318 LEU A CA 1
ATOM 2470 C C . LEU A 1 318 ? 6.715 -16.267 -22.157 1.00 89.94 318 LEU A C 1
ATOM 2472 O O . LEU A 1 318 ? 6.456 -16.097 -20.971 1.00 89.94 318 LEU A O 1
ATOM 2476 N N . SER A 1 319 ? 6.664 -17.473 -22.724 1.00 90.25 319 SER A N 1
ATOM 2477 C CA . SER A 1 319 ? 6.276 -18.674 -21.975 1.00 90.25 319 SER A CA 1
ATOM 2478 C C . SER A 1 319 ? 7.266 -19.054 -20.866 1.00 90.25 319 SER A C 1
ATOM 2480 O O . SER A 1 319 ? 6.892 -19.776 -19.943 1.00 90.25 319 SER A O 1
ATOM 2482 N N . ALA A 1 320 ? 8.509 -18.567 -20.946 1.00 89.50 320 ALA A N 1
ATOM 2483 C CA . ALA A 1 320 ? 9.537 -18.781 -19.933 1.00 89.50 320 ALA A CA 1
ATOM 2484 C C . ALA A 1 320 ? 9.467 -17.771 -18.772 1.00 89.50 320 ALA A C 1
ATOM 2486 O O . ALA A 1 320 ? 10.073 -18.016 -17.730 1.00 89.50 320 ALA A O 1
ATOM 2487 N N . LEU A 1 321 ? 8.739 -16.661 -18.938 1.00 89.44 321 LEU A N 1
ATOM 2488 C CA . LEU A 1 321 ? 8.544 -15.654 -17.896 1.00 89.44 321 LEU A CA 1
ATOM 2489 C C . LEU A 1 321 ? 7.608 -16.167 -16.798 1.00 89.44 321 LEU A C 1
ATOM 2491 O O . LEU A 1 321 ? 6.712 -16.979 -17.049 1.00 89.44 321 LEU A O 1
ATOM 2495 N N . SER A 1 322 ? 7.770 -15.659 -15.578 1.00 88.50 322 SER A N 1
ATOM 2496 C CA . SER A 1 322 ? 6.826 -15.920 -14.493 1.00 88.50 322 SER A CA 1
ATOM 2497 C C . SER A 1 322 ? 5.443 -15.315 -14.793 1.00 88.50 322 SER A C 1
ATOM 2499 O O . SER A 1 322 ? 5.320 -14.379 -15.584 1.00 88.50 322 SER A O 1
ATOM 2501 N N . PRO A 1 323 ? 4.370 -15.789 -14.136 1.00 86.31 323 PRO A N 1
ATOM 2502 C CA . PRO A 1 323 ? 3.019 -15.276 -14.361 1.00 86.31 323 PRO A CA 1
ATOM 2503 C C . PRO A 1 323 ? 2.838 -13.757 -14.193 1.00 86.31 323 PRO A C 1
ATOM 2505 O O . PRO A 1 323 ? 1.955 -13.197 -14.838 1.00 86.31 323 PRO A O 1
ATOM 2508 N N . GLY A 1 324 ? 3.612 -13.111 -13.313 1.00 83.00 324 GLY A N 1
ATOM 2509 C CA . GLY A 1 324 ? 3.583 -11.655 -13.121 1.00 83.00 324 GLY A CA 1
ATOM 2510 C C . GLY A 1 324 ? 4.356 -10.905 -14.205 1.00 83.00 324 GLY A C 1
ATOM 2511 O O . GLY A 1 324 ? 3.887 -9.890 -14.704 1.00 83.00 324 GLY A O 1
ATOM 2512 N N . GLU A 1 325 ? 5.484 -11.455 -14.652 1.00 88.19 325 GLU A N 1
ATOM 2513 C CA . GLU A 1 325 ? 6.251 -10.921 -15.785 1.00 88.19 325 GLU A CA 1
ATOM 2514 C C . GLU A 1 325 ? 5.490 -11.053 -17.110 1.00 88.19 325 GLU A C 1
ATOM 2516 O O . GLU A 1 325 ? 5.530 -10.147 -17.937 1.00 88.19 325 GLU A O 1
ATOM 2521 N N . GLN A 1 326 ? 4.731 -12.136 -17.296 1.00 88.75 326 GLN A N 1
ATOM 2522 C CA . GLN A 1 326 ? 3.824 -12.274 -18.438 1.00 88.75 326 GLN A CA 1
ATOM 2523 C C . GLN A 1 326 ? 2.730 -11.198 -18.433 1.00 88.75 326 GLN A C 1
ATOM 2525 O O . GLN A 1 326 ? 2.426 -10.643 -19.487 1.00 88.75 326 GLN A O 1
ATOM 2530 N N . GLU A 1 327 ? 2.148 -10.894 -17.265 1.00 86.06 327 GLU A N 1
ATOM 2531 C CA . GLU A 1 327 ? 1.142 -9.830 -17.133 1.00 86.06 327 GLU A CA 1
ATOM 2532 C C . GLU A 1 327 ? 1.760 -8.443 -17.358 1.00 86.06 327 GLU A C 1
ATOM 2534 O O . GLU A 1 327 ? 1.146 -7.634 -18.035 1.00 86.06 327 GLU A O 1
ATOM 2539 N N . ALA A 1 328 ? 2.985 -8.188 -16.886 1.00 84.75 328 ALA A N 1
ATOM 2540 C CA . ALA A 1 328 ? 3.698 -6.933 -17.148 1.00 84.75 328 ALA A CA 1
ATOM 2541 C C . ALA A 1 328 ? 4.053 -6.720 -18.625 1.00 84.75 328 ALA A C 1
ATOM 2543 O O . ALA A 1 328 ? 4.154 -5.583 -19.076 1.00 84.75 328 ALA A O 1
ATOM 2544 N N . PHE A 1 329 ? 4.303 -7.804 -19.362 1.00 82.75 329 PHE A N 1
ATOM 2545 C CA . PHE A 1 329 ? 4.592 -7.728 -20.792 1.00 82.75 329 PHE A CA 1
ATOM 2546 C C . PHE A 1 329 ? 3.336 -7.478 -21.643 1.00 82.75 329 PHE A C 1
ATOM 2548 O O . PHE A 1 329 ? 3.453 -6.929 -22.738 1.00 82.75 329 PHE A O 1
ATOM 2555 N N . SER A 1 330 ? 2.172 -7.947 -21.180 1.00 76.75 330 SER A N 1
ATOM 2556 C CA . SER A 1 330 ? 0.908 -7.947 -21.935 1.00 76.75 330 SER A CA 1
ATOM 2557 C C . SER A 1 330 ? 0.245 -6.575 -21.965 1.00 76.75 330 SER A C 1
ATOM 2559 O O . SER A 1 330 ? -0.289 -6.231 -23.044 1.00 76.75 330 SER A O 1
#

Sequence (330 aa):
MSYMDSDEEASPEMLQQYMKAVEMAQKEDLSAFDRVGLIRSLGKNKDNQEVLLITFCFLSGAADELEKAMHYGLAKLHAMENQPFVLIFGLAMTNWLTDAASLLQQCYLSLPSSIKKSLKKVYILHWTTAKKMVLEAMSSVVSEKFANKIVYVEQLSDILSTLQMPPTEALTKFPYVVQHEEEERLSPGDAISIYGTPLATLCARIPTDVVPPYKRLPAVYVDFVDHITSRDVIGTKDLFCLQADCASIYAFVGDIDQGNPFAEWTNIPALITGFRLLFDSLPTPFLGEGAYAAFSALTKGATAPDKTVLLDTVTQLLSALSPGEQEAFS

Mean predicted aligned error: 5.83 Å